Protein AF-0000000072076316 (afdb_homodimer)

InterPro domains:
  IPR000182 GNAT domain [PF13302] (12-154)
  IPR000182 GNAT domain [PS51186] (13-173)
  IPR016181 Acyl-CoA N-acyltransferase [SSF55729] (5-157)
  IPR051531 N-acetyltransferase [PTHR43792] (4-158)

Foldseek 3Di:
DQLWDDWFDDPFKIWGGDDPVCLVVQLVQQQDQVQCCFPVNHRDHSVVSVVVSVVQSVFCRPPVWGKTFMATPVPRDGFWIWTWGDDQFPWVVTDDATETDITTHPVCPPVCVRLRVNVRHVVCCLVPVQFKYKYKTAPPPVVVVVSCVVVAWDWDDWIAGPNGIITMTMHGGD/DQLWDDWFDDPFKIWGGDDPVCLVVQLVQQQDQVQCCFPVNHRDHSVVSVVVSVVQSVFCRPPVWGKTFMATPVPRDGFWIWTWGDDQFPWVVTDDATETDITTHPVCPPVCVVLRVNVRHVVCCLVPVQFKYKYKTAPPPVVVVVSCVVVAWDWDDWIAGPNGIITMTMHGGD

Organism: Scandinavium goeteborgense (NCBI:txid1851514)

Secondary structure (DSSP, 8-state):
---S---EE-SSEEEE---GGGHHHHHHHHH-HHHHTTTTSSPPPHHHHHHHHHHHHHHHHHHS--EEEEEETTT--EEEEEEEE------SSPP-SPEEEEEE-GGGTTTTHHHHHHHHHHHHHHHHT-S-EEEEEETT-HHHHHHHHHTT-EEEEEEEETTEEEEEEEE---/---S---EE-SSEEEE---GGGHHHHHHHHH-HHHHTTTTSSPPPHHHHHHHHHHHHHHHHHHS--EEEEEETTT--EEEEEEEE------SSPP-SPEEEEEE-GGGTTSSHHHHHHHHHHHHHHHHT-S-EEEEEETT-HHHHHHHHHTT-EEEEEEEETTEEEEEEEE---

pLDDT: mean 97.04, std 2.64, range [83.06, 98.94]

Structure (mmCIF, N/CA/C/O backbone):
data_AF-0000000072076316-model_v1
#
loop_
_entity.id
_entity.type
_entity.pdbx_description
1 polymer 'RimJ/RimL family protein N-acetyltransferase'
#
loop_
_atom_site.group_PDB
_atom_site.id
_atom_site.type_symbol
_atom_site.label_atom_id
_atom_site.label_alt_id
_atom_site.label_comp_id
_atom_site.label_asym_id
_atom_site.label_entity_id
_atom_site.label_seq_id
_atom_site.pdbx_PDB_ins_code
_atom_site.Cartn_x
_atom_site.Cartn_y
_atom_site.Cartn_z
_atom_site.occupancy
_atom_site.B_iso_or_equiv
_atom_site.auth_seq_id
_atom_site.auth_comp_id
_atom_site.auth_asym_id
_atom_site.auth_atom_id
_atom_site.pdbx_PDB_model_num
ATOM 1 N N . MET A 1 1 ? -8.977 12.039 -13.758 1 83.06 1 MET A N 1
ATOM 2 C CA . MET A 1 1 ? -8.555 12.047 -12.359 1 83.06 1 MET A CA 1
ATOM 3 C C . MET A 1 1 ? -7.039 12.141 -12.25 1 83.06 1 MET A C 1
ATOM 5 O O . MET A 1 1 ? -6.316 11.609 -13.094 1 83.06 1 MET A O 1
ATOM 9 N N . LEU A 1 2 ? -6.543 12.914 -11.289 1 90.38 2 LEU A N 1
ATOM 10 C CA . LEU A 1 2 ? -5.102 13.055 -11.125 1 90.38 2 LEU A CA 1
ATOM 11 C C . LEU A 1 2 ? -4.48 11.742 -10.641 1 90.38 2 LEU A C 1
ATOM 13 O O . LEU A 1 2 ? -4.945 11.156 -9.664 1 90.38 2 LEU A O 1
ATOM 17 N N . THR A 1 3 ? -3.506 11.281 -11.367 1 95.38 3 THR A N 1
ATOM 18 C CA . THR A 1 3 ? -2.914 10 -11 1 95.38 3 THR A CA 1
ATOM 19 C C . THR A 1 3 ? -1.567 10.195 -10.312 1 95.38 3 THR A C 1
ATOM 21 O O . THR A 1 3 ? -0.908 9.227 -9.93 1 95.38 3 THR A O 1
ATOM 24 N N . GLN A 1 4 ? -1.112 11.422 -10.227 1 97.31 4 GLN A N 1
ATOM 25 C CA . GLN A 1 4 ? 0.083 11.828 -9.492 1 97.31 4 GLN A CA 1
ATOM 26 C C . GLN A 1 4 ? -0.165 13.102 -8.688 1 97.31 4 GLN A C 1
ATOM 28 O O . GLN A 1 4 ? -0.956 13.953 -9.094 1 97.31 4 GLN A O 1
ATOM 33 N N . ALA A 1 5 ? 0.578 13.195 -7.613 1 98.5 5 ALA A N 1
ATOM 34 C CA . ALA A 1 5 ? 0.466 14.422 -6.832 1 98.5 5 ALA A CA 1
ATOM 35 C C . ALA A 1 5 ? 0.916 15.633 -7.645 1 98.5 5 ALA A C 1
ATOM 37 O O . ALA A 1 5 ? 2.004 15.633 -8.227 1 98.5 5 ALA A O 1
ATOM 38 N N . PRO A 1 6 ? 0.083 16.641 -7.723 1 98.5 6 PRO A N 1
ATOM 39 C CA . PRO A 1 6 ? 0.583 17.875 -8.359 1 98.5 6 PRO A CA 1
ATOM 40 C C . PRO A 1 6 ? 1.736 18.5 -7.582 1 98.5 6 PRO A C 1
ATOM 42 O O . PRO A 1 6 ? 1.83 18.344 -6.363 1 98.5 6 PRO A O 1
ATOM 45 N N . HIS A 1 7 ? 2.551 19.172 -8.328 1 98.62 7 HIS A N 1
ATOM 46 C CA . HIS A 1 7 ? 3.641 19.906 -7.711 1 98.62 7 HIS A CA 1
ATOM 47 C C . HIS A 1 7 ? 3.129 21.172 -7.027 1 98.62 7 HIS A C 1
ATOM 49 O O . HIS A 1 7 ? 2.545 22.047 -7.676 1 98.62 7 HIS A O 1
ATOM 55 N N . LEU A 1 8 ? 3.25 21.266 -5.688 1 98.75 8 LEU A N 1
ATOM 56 C CA . LEU A 1 8 ? 2.924 22.469 -4.93 1 98.75 8 LEU A CA 1
ATOM 57 C C . LEU A 1 8 ? 4.188 23.141 -4.426 1 98.75 8 LEU A C 1
ATOM 59 O O . LEU A 1 8 ? 5.125 22.484 -3.982 1 98.75 8 LEU A O 1
ATOM 63 N N . GLU A 1 9 ? 4.203 24.422 -4.566 1 98.62 9 GLU A N 1
ATOM 64 C CA . GLU A 1 9 ? 5.344 25.188 -4.09 1 98.62 9 GLU A CA 1
ATOM 65 C C . GLU A 1 9 ? 4.895 26.312 -3.143 1 98.62 9 GLU A C 1
ATOM 67 O O . GLU A 1 9 ? 3.928 27.016 -3.422 1 98.62 9 GLU A O 1
ATOM 72 N N . THR A 1 10 ? 5.516 26.359 -2.037 1 98.69 10 THR A N 1
ATOM 73 C CA . THR A 1 10 ? 5.305 27.438 -1.084 1 98.69 10 THR A CA 1
ATOM 74 C C . THR A 1 10 ? 6.559 28.297 -0.956 1 98.69 10 THR A C 1
ATOM 76 O O . THR A 1 10 ? 7.461 28.219 -1.794 1 98.69 10 THR A O 1
ATOM 79 N N . GLU A 1 11 ? 6.555 29.203 0.03 1 98.69 11 GLU A N 1
ATOM 80 C CA . GLU A 1 11 ? 7.715 30.062 0.229 1 98.69 11 GLU A CA 1
ATOM 81 C C . GLU A 1 11 ? 8.977 29.25 0.481 1 98.69 11 GLU A C 1
ATOM 83 O O . GLU A 1 11 ? 10.016 29.484 -0.143 1 98.69 11 GLU A O 1
ATOM 88 N N . ARG A 1 12 ? 8.914 28.219 1.351 1 98.75 12 ARG A N 1
ATOM 89 C CA . ARG A 1 12 ? 10.133 27.531 1.761 1 98.75 12 ARG A CA 1
ATOM 90 C C . ARG A 1 12 ? 10.094 26.062 1.369 1 98.75 12 ARG A C 1
ATOM 92 O O . ARG A 1 12 ? 11.086 25.344 1.518 1 98.75 12 ARG A O 1
ATOM 99 N N . LEU A 1 13 ? 8.906 25.531 0.78 1 98.88 13 LEU A N 1
ATOM 100 C CA . LEU A 1 13 ? 8.758 24.094 0.635 1 98.88 13 LEU A CA 1
ATOM 101 C C . LEU A 1 13 ? 8.336 23.734 -0.787 1 98.88 13 LEU A C 1
ATOM 103 O O . LEU A 1 13 ? 7.754 24.547 -1.495 1 98.88 13 LEU A O 1
ATOM 107 N N . VAL A 1 14 ? 8.703 22.562 -1.147 1 98.88 14 VAL A N 1
ATOM 108 C CA . VAL A 1 14 ? 8.148 21.875 -2.311 1 98.88 14 VAL A CA 1
ATOM 109 C C . VAL A 1 14 ? 7.434 20.609 -1.869 1 98.88 14 VAL A C 1
ATOM 111 O O . VAL A 1 14 ? 7.98 19.812 -1.102 1 98.88 14 VAL A O 1
ATOM 114 N N . LEU A 1 15 ? 6.172 20.438 -2.248 1 98.88 15 LEU A N 1
ATOM 115 C CA . LEU A 1 15 ? 5.418 19.203 -2.096 1 98.88 15 LEU A CA 1
ATOM 116 C C . LEU A 1 15 ? 5.211 18.516 -3.445 1 98.88 15 LEU A C 1
ATOM 118 O O . LEU A 1 15 ? 4.68 19.125 -4.375 1 98.88 15 LEU A O 1
ATOM 122 N N . ARG A 1 16 ? 5.633 17.297 -3.547 1 98.81 16 ARG A N 1
ATOM 123 C CA . ARG A 1 16 ? 5.555 16.625 -4.836 1 98.81 16 ARG A CA 1
ATOM 124 C C . ARG A 1 16 ? 5.227 15.148 -4.664 1 98.81 16 ARG A C 1
ATOM 126 O O . ARG A 1 16 ? 5.148 14.648 -3.537 1 98.81 16 ARG A O 1
ATOM 133 N N . HIS A 1 17 ? 5 14.531 -5.77 1 98.81 17 HIS A N 1
ATOM 134 C CA . HIS A 1 17 ? 4.688 13.102 -5.816 1 98.81 17 HIS A CA 1
ATOM 135 C C . HIS A 1 17 ? 5.848 12.266 -5.289 1 98.81 17 HIS A C 1
ATOM 137 O O . HIS A 1 17 ? 7.008 12.547 -5.598 1 98.81 17 HIS A O 1
ATOM 143 N N . PHE A 1 18 ? 5.523 11.227 -4.488 1 98.81 18 PHE A N 1
ATOM 144 C CA . PHE A 1 18 ? 6.535 10.273 -4.035 1 98.81 18 PHE A CA 1
ATOM 145 C C . PHE A 1 18 ? 7.09 9.477 -5.211 1 98.81 18 PHE A C 1
ATOM 147 O O . PHE A 1 18 ? 6.352 9.109 -6.121 1 98.81 18 PHE A O 1
ATOM 154 N N . THR A 1 19 ? 8.344 9.203 -5.203 1 97.75 19 THR A N 1
ATOM 155 C CA . THR A 1 19 ? 8.992 8.273 -6.125 1 97.75 19 THR A CA 1
ATOM 156 C C . THR A 1 19 ? 9.781 7.215 -5.363 1 97.75 19 THR A C 1
ATOM 158 O O . THR A 1 19 ? 9.953 7.32 -4.145 1 97.75 19 THR A O 1
ATOM 161 N N . VAL A 1 20 ? 10.242 6.242 -6.133 1 97.12 20 VAL A N 1
ATOM 162 C CA . VAL A 1 20 ? 11.008 5.156 -5.527 1 97.12 20 VAL A CA 1
ATOM 163 C C . VAL A 1 20 ? 12.281 5.715 -4.891 1 97.12 20 VAL A C 1
ATOM 165 O O . VAL A 1 20 ? 12.766 5.18 -3.887 1 97.12 20 VAL A O 1
ATOM 168 N N . ASP A 1 21 ? 12.742 6.805 -5.312 1 98 21 ASP A N 1
ATOM 169 C CA . ASP A 1 21 ? 13.977 7.406 -4.82 1 98 21 ASP A CA 1
ATOM 170 C C . ASP A 1 21 ? 13.781 8.008 -3.432 1 98 21 ASP A C 1
ATOM 172 O O . ASP A 1 21 ? 14.75 8.352 -2.75 1 98 21 ASP A O 1
ATOM 176 N N . ASP A 1 22 ? 12.586 8.102 -2.973 1 98.62 22 ASP A N 1
ATOM 177 C CA . ASP A 1 22 ? 12.289 8.711 -1.68 1 98.62 22 ASP A CA 1
ATOM 178 C C . ASP A 1 22 ? 12.258 7.66 -0.571 1 98.62 22 ASP A C 1
ATOM 180 O O . ASP A 1 22 ? 12.086 7.996 0.603 1 98.62 22 ASP A O 1
ATOM 184 N N . PHE A 1 23 ? 12.531 6.395 -0.952 1 98.62 23 PHE A N 1
ATOM 185 C CA . PHE A 1 23 ? 12.328 5.297 -0.016 1 98.62 23 PHE A CA 1
ATOM 186 C C . PHE A 1 23 ? 13.234 5.441 1.197 1 98.62 23 PHE A C 1
ATOM 188 O O . PHE A 1 23 ? 12.789 5.285 2.336 1 98.62 23 PHE A O 1
ATOM 195 N N . ASP A 1 24 ? 14.461 5.727 1 1 98.69 24 ASP A N 1
ATOM 196 C CA . ASP A 1 24 ? 15.398 5.758 2.117 1 98.69 24 ASP A CA 1
ATOM 197 C C . ASP A 1 24 ? 14.992 6.809 3.146 1 98.69 24 ASP A C 1
ATOM 199 O O . ASP A 1 24 ? 15.016 6.551 4.352 1 98.69 24 ASP A O 1
ATOM 203 N N . ASP A 1 25 ? 14.641 7.988 2.707 1 98.75 25 ASP A N 1
ATOM 204 C CA . ASP A 1 25 ? 14.18 9.047 3.6 1 98.75 25 ASP A CA 1
ATOM 205 C C . ASP A 1 25 ? 12.898 8.641 4.32 1 98.75 25 ASP A C 1
ATOM 207 O O . ASP A 1 25 ? 12.758 8.852 5.527 1 98.75 25 ASP A O 1
ATOM 211 N N . LEU A 1 26 ? 12.016 8.07 3.576 1 98.81 26 LEU A N 1
ATOM 212 C CA . LEU A 1 26 ? 10.742 7.664 4.148 1 98.81 26 LEU A CA 1
ATOM 213 C C . LEU A 1 26 ? 10.938 6.586 5.211 1 98.81 26 LEU A C 1
ATOM 215 O O . LEU A 1 26 ? 10.32 6.641 6.277 1 98.81 26 LEU A O 1
ATOM 219 N N . ALA A 1 27 ? 11.781 5.609 4.883 1 98.75 27 ALA A N 1
ATOM 220 C CA . ALA A 1 27 ? 12.062 4.531 5.82 1 98.75 27 ALA A CA 1
ATOM 221 C C . ALA A 1 27 ? 12.695 5.066 7.105 1 98.75 27 ALA A C 1
ATOM 223 O O . ALA A 1 27 ? 12.297 4.684 8.203 1 98.75 27 ALA A O 1
ATOM 224 N N . ALA A 1 28 ? 13.633 5.93 6.949 1 98.69 28 ALA A N 1
ATOM 225 C CA . ALA A 1 28 ? 14.258 6.539 8.125 1 98.69 28 ALA A CA 1
ATOM 226 C C . ALA A 1 28 ? 13.234 7.332 8.938 1 98.69 28 ALA A C 1
ATOM 228 O O . ALA A 1 28 ? 13.242 7.285 10.164 1 98.69 28 ALA A O 1
ATOM 229 N N . PHE A 1 29 ? 12.422 8.008 8.258 1 98.75 29 PHE A N 1
ATOM 230 C CA . PHE A 1 29 ? 11.383 8.852 8.836 1 98.75 29 PHE A CA 1
ATOM 231 C C . PHE A 1 29 ? 10.453 8.039 9.734 1 98.75 29 PHE A C 1
ATOM 233 O O . PHE A 1 29 ? 10.289 8.352 10.914 1 98.75 29 PHE A O 1
ATOM 240 N N . TRP A 1 30 ? 9.969 6.891 9.289 1 98.62 30 TRP A N 1
ATOM 241 C CA . TRP A 1 30 ? 8.969 6.113 10.016 1 98.62 30 TRP A CA 1
ATOM 242 C C . TRP A 1 30 ? 9.633 5.18 11.023 1 98.62 30 TRP A C 1
ATOM 244 O O . TRP A 1 30 ? 8.961 4.605 11.883 1 98.62 30 TRP A O 1
ATOM 254 N N . ALA A 1 31 ? 10.922 5.082 10.914 1 98.56 31 ALA A N 1
ATOM 255 C CA . ALA A 1 31 ? 11.656 4.305 11.906 1 98.56 31 ALA A CA 1
ATOM 256 C C . ALA A 1 31 ? 11.977 5.145 13.133 1 98.56 31 ALA A C 1
ATOM 258 O O . ALA A 1 31 ? 12.398 4.613 14.164 1 98.56 31 ALA A O 1
ATOM 259 N N . ASP A 1 32 ? 11.805 6.434 13.102 1 98.5 32 ASP A N 1
ATOM 260 C CA . ASP A 1 32 ? 12.125 7.352 14.188 1 98.5 32 ASP A CA 1
ATOM 261 C C . ASP A 1 32 ? 11.047 7.309 15.273 1 98.5 32 ASP A C 1
ATOM 263 O O . ASP A 1 32 ? 9.891 7.656 15.023 1 98.5 32 ASP A O 1
ATOM 267 N N . PRO A 1 33 ? 11.445 6.922 16.516 1 98 33 PRO A N 1
ATOM 268 C CA . PRO A 1 33 ? 10.445 6.812 17.578 1 98 33 PRO A CA 1
ATOM 269 C C . PRO A 1 33 ? 9.75 8.141 17.875 1 98 33 PRO A C 1
ATOM 271 O O . PRO A 1 33 ? 8.602 8.148 18.328 1 98 33 PRO A O 1
ATOM 274 N N . GLN A 1 34 ? 10.398 9.234 17.609 1 97.5 34 GLN A N 1
ATOM 275 C CA . GLN A 1 34 ? 9.773 10.531 17.859 1 97.5 34 GLN A CA 1
ATOM 276 C C . GLN A 1 34 ? 8.664 10.812 16.859 1 97.5 34 GLN A C 1
ATOM 278 O O . GLN A 1 34 ? 7.664 11.445 17.188 1 97.5 34 GLN A O 1
ATOM 283 N N . VAL A 1 35 ? 8.82 10.352 15.664 1 97.81 35 VAL A N 1
ATOM 284 C CA . VAL A 1 35 ? 7.828 10.57 14.609 1 97.81 35 VAL A CA 1
ATOM 285 C C . VAL A 1 35 ? 6.578 9.742 14.906 1 97.81 35 VAL A C 1
ATOM 287 O O . VAL A 1 35 ? 5.457 10.242 14.797 1 97.81 35 VAL A O 1
ATOM 290 N N . VAL A 1 36 ? 6.781 8.492 15.398 1 97.31 36 VAL A N 1
ATOM 291 C CA . VAL A 1 36 ? 5.672 7.547 15.461 1 97.31 36 VAL A CA 1
ATOM 292 C C . VAL A 1 36 ? 5.043 7.582 16.859 1 97.31 36 VAL A C 1
ATOM 294 O O . VAL A 1 36 ? 4.125 6.816 17.156 1 97.31 36 VAL A O 1
ATOM 297 N N . LYS A 1 37 ? 5.508 8.453 17.688 1 95.69 37 LYS A N 1
ATOM 298 C CA . LYS A 1 37 ? 5.098 8.477 19.094 1 95.69 37 LYS A CA 1
ATOM 299 C C . LYS A 1 37 ? 3.578 8.438 19.219 1 95.69 37 LYS A C 1
ATOM 301 O O . LYS A 1 37 ? 3.035 7.652 20 1 95.69 37 LYS A O 1
ATOM 306 N N . PHE A 1 38 ? 2.889 9.25 18.438 1 94.44 38 PHE A N 1
ATOM 307 C CA . PHE A 1 38 ? 1.437 9.352 18.531 1 94.44 38 PHE A CA 1
ATOM 308 C C . PHE A 1 38 ? 0.771 8.672 17.344 1 94.44 38 PHE A C 1
ATOM 310 O O . PHE A 1 38 ? -0.41 8.898 17.062 1 94.44 38 PHE A O 1
ATOM 317 N N . ILE A 1 39 ? 1.483 7.984 16.5 1 93.38 39 ILE A N 1
ATOM 318 C CA . ILE A 1 39 ? 0.999 7.258 15.336 1 93.38 39 ILE A CA 1
ATOM 319 C C . ILE A 1 39 ? 1.309 5.77 15.492 1 93.38 39 ILE A C 1
ATOM 321 O O . ILE A 1 39 ? 2.15 5.227 14.766 1 93.38 39 ILE A O 1
ATOM 325 N N . GLY A 1 40 ? 0.683 5.121 16.422 1 89.56 40 GLY A N 1
ATOM 326 C CA . GLY A 1 40 ? 0.846 3.697 16.672 1 89.56 40 GLY A CA 1
ATOM 327 C C . GLY A 1 40 ? 1.902 3.391 17.719 1 89.56 40 GLY A C 1
ATOM 328 O O . GLY A 1 40 ? 1.898 2.311 18.312 1 89.56 40 GLY A O 1
ATOM 329 N N . GLY A 1 41 ? 3.031 4.289 17.938 1 91.25 41 GLY A N 1
ATOM 330 C CA . GLY A 1 41 ? 3.949 4.199 19.062 1 91.25 41 GLY A CA 1
ATOM 331 C C . GLY A 1 41 ? 5.129 3.281 18.797 1 91.25 41 GLY A C 1
ATOM 332 O O . GLY A 1 41 ? 6.016 3.143 19.641 1 91.25 41 GLY A O 1
ATOM 333 N N . GLU A 1 42 ? 5.168 2.598 17.672 1 95.06 42 GLU A N 1
ATOM 334 C CA . GLU A 1 42 ? 6.23 1.647 17.359 1 95.06 42 GLU A CA 1
ATOM 335 C C . GLU A 1 42 ? 6.93 2.004 16.047 1 95.06 42 GLU A C 1
ATOM 337 O O . GLU A 1 42 ? 6.277 2.154 15.016 1 95.06 42 GLU A O 1
ATOM 342 N N . PRO A 1 43 ? 8.273 2.086 16.156 1 98.19 43 PRO A N 1
ATOM 343 C CA . PRO A 1 43 ? 8.992 2.328 14.906 1 98.19 43 PRO A CA 1
ATOM 344 C C . PRO A 1 43 ? 8.672 1.294 13.836 1 98.19 43 PRO A C 1
ATOM 346 O O . PRO A 1 43 ? 8.531 0.107 14.133 1 98.19 43 PRO A O 1
ATOM 349 N N . GLN A 1 44 ? 8.602 1.774 12.648 1 97.62 44 GLN A N 1
ATOM 350 C CA . GLN A 1 44 ? 8.219 0.898 11.539 1 97.62 44 GLN A CA 1
ATOM 351 C C . GLN A 1 44 ? 9.445 0.348 10.828 1 97.62 44 GLN A C 1
ATOM 353 O O . GLN A 1 44 ? 10.469 1.032 10.719 1 97.62 44 GLN A O 1
ATOM 358 N N . SER A 1 45 ? 9.336 -0.877 10.383 1 97.19 45 SER A N 1
ATOM 359 C CA . SER A 1 45 ? 10.398 -1.524 9.625 1 97.19 45 SER A CA 1
ATOM 360 C C . SER A 1 45 ? 10.469 -0.984 8.203 1 97.19 45 SER A C 1
ATOM 362 O O . SER A 1 45 ? 9.547 -0.312 7.738 1 97.19 45 SER A O 1
ATOM 364 N N . ALA A 1 46 ? 11.555 -1.286 7.52 1 97.19 46 ALA A N 1
ATOM 365 C CA . ALA A 1 46 ? 11.703 -0.944 6.105 1 97.19 46 ALA A CA 1
ATOM 366 C C . ALA A 1 46 ? 10.586 -1.566 5.273 1 97.19 46 ALA A C 1
ATOM 368 O O . ALA A 1 46 ? 10.086 -0.944 4.336 1 97.19 46 ALA A O 1
ATOM 369 N N . GLU A 1 47 ? 10.195 -2.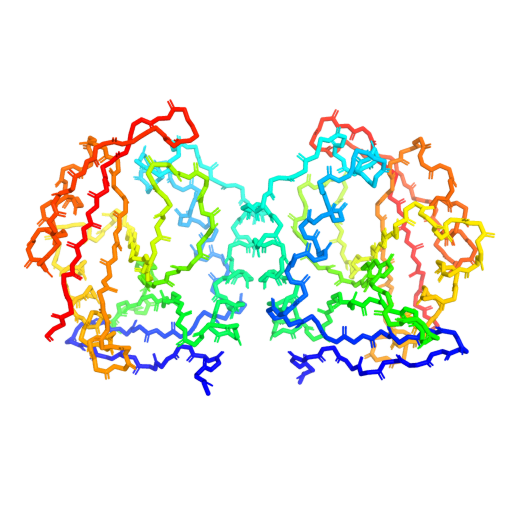775 5.613 1 97.19 47 GLU A N 1
ATOM 370 C CA . GLU A 1 47 ? 9.109 -3.475 4.93 1 97.19 47 GLU A CA 1
ATOM 371 C C . GLU A 1 47 ? 7.805 -2.684 5.008 1 97.19 47 GLU A C 1
ATOM 373 O O . GLU A 1 47 ? 7.129 -2.496 3.996 1 97.19 47 GLU A O 1
ATOM 378 N N . VAL A 1 48 ? 7.512 -2.197 6.168 1 97.38 48 VAL A N 1
ATOM 379 C CA . VAL A 1 48 ? 6.285 -1.438 6.391 1 97.38 48 VAL A CA 1
ATOM 380 C C . VAL A 1 48 ? 6.359 -0.108 5.645 1 97.38 48 VAL A C 1
ATOM 382 O O . VAL A 1 48 ? 5.391 0.314 5.012 1 97.38 48 VAL A O 1
ATOM 385 N N . SER A 1 49 ? 7.551 0.499 5.652 1 98.56 49 SER A N 1
ATOM 386 C CA . SER A 1 49 ? 7.734 1.782 4.984 1 98.56 49 SER A CA 1
ATOM 387 C C . SER A 1 49 ? 7.652 1.632 3.469 1 98.56 49 SER A C 1
ATOM 389 O O . SER A 1 49 ? 7.145 2.518 2.777 1 98.56 49 SER A O 1
ATOM 391 N N . TRP A 1 50 ? 8.188 0.541 2.971 1 98.56 50 TRP A N 1
ATOM 392 C CA . TRP A 1 50 ? 8.078 0.269 1.541 1 98.56 50 TRP A CA 1
ATOM 393 C C . TRP A 1 50 ? 6.617 0.12 1.125 1 98.56 50 TRP A C 1
ATOM 395 O O . TRP A 1 50 ? 6.18 0.728 0.146 1 98.56 50 TRP A O 1
ATOM 405 N N . SER A 1 51 ? 5.922 -0.639 1.874 1 98.38 51 SER A N 1
ATOM 406 C CA . SER A 1 51 ? 4.488 -0.794 1.642 1 98.38 51 SER A CA 1
ATOM 407 C C . SER A 1 51 ? 3.775 0.553 1.666 1 98.38 51 SER A C 1
ATOM 409 O O . SER A 1 51 ? 2.885 0.806 0.852 1 98.38 51 SER A O 1
ATOM 411 N N . ARG A 1 52 ? 4.145 1.413 2.592 1 98.56 52 ARG A N 1
ATOM 412 C CA . ARG A 1 52 ? 3.562 2.746 2.699 1 98.56 52 ARG A CA 1
ATOM 413 C C . ARG A 1 52 ? 3.836 3.568 1.444 1 98.56 52 ARG A C 1
ATOM 415 O O . ARG A 1 52 ? 2.945 4.254 0.937 1 98.56 52 ARG A O 1
ATOM 422 N N . LEU A 1 53 ? 5.031 3.494 0.955 1 98.81 53 LEU A N 1
ATOM 423 C CA . LEU A 1 53 ? 5.387 4.223 -0.257 1 98.81 53 LEU A CA 1
ATOM 424 C C . LEU A 1 53 ? 4.496 3.807 -1.423 1 98.81 53 LEU A C 1
ATOM 426 O O . LEU A 1 53 ? 3.959 4.656 -2.135 1 98.81 53 LEU A O 1
ATOM 430 N N . LEU A 1 54 ? 4.336 2.518 -1.565 1 98.69 54 LEU A N 1
ATOM 431 C CA . LEU A 1 54 ? 3.51 1.999 -2.65 1 98.69 54 LEU A CA 1
ATOM 432 C C . LEU A 1 54 ? 2.059 2.434 -2.482 1 98.69 54 LEU A C 1
ATOM 434 O O . LEU A 1 54 ? 1.393 2.779 -3.461 1 98.69 54 LEU A O 1
ATOM 438 N N . ARG A 1 55 ? 1.601 2.471 -1.269 1 98.38 55 ARG A N 1
ATOM 439 C CA . ARG A 1 55 ? 0.227 2.875 -0.988 1 98.38 55 ARG A CA 1
ATOM 440 C C . ARG A 1 55 ? 0.024 4.359 -1.277 1 98.38 55 ARG A C 1
ATOM 442 O O . ARG A 1 55 ? -1.026 4.762 -1.782 1 98.38 55 ARG A O 1
ATOM 449 N N . TYR A 1 56 ? 1.026 5.156 -0.907 1 98.69 56 TYR A N 1
ATOM 450 C CA . TYR A 1 56 ? 0.941 6.578 -1.219 1 98.69 56 TYR A CA 1
ATOM 451 C C . TYR A 1 56 ? 0.745 6.797 -2.715 1 98.69 56 TYR A C 1
ATOM 453 O O . TYR A 1 56 ? -0.132 7.562 -3.125 1 98.69 56 TYR A O 1
ATOM 461 N N . ILE A 1 57 ? 1.494 6.102 -3.473 1 98.38 57 ILE A N 1
ATOM 462 C CA . ILE A 1 57 ? 1.441 6.23 -4.926 1 98.38 57 ILE A CA 1
ATOM 463 C C . ILE A 1 57 ? 0.122 5.664 -5.445 1 98.38 57 ILE A C 1
ATOM 465 O O . ILE A 1 57 ? -0.531 6.277 -6.293 1 98.38 57 ILE A O 1
ATOM 469 N N . GLY A 1 58 ? -0.319 4.582 -4.875 1 97.81 58 GLY A N 1
ATOM 470 C CA . GLY A 1 58 ? -1.577 3.963 -5.266 1 97.81 58 GLY A CA 1
ATOM 471 C C . GLY A 1 58 ? -2.785 4.832 -4.969 1 97.81 58 GLY A C 1
ATOM 472 O O . GLY A 1 58 ? -3.783 4.781 -5.691 1 97.81 58 GLY A O 1
ATOM 473 N N . HIS A 1 59 ? -2.703 5.637 -3.979 1 98.31 59 HIS A N 1
ATOM 474 C CA . HIS A 1 59 ? -3.816 6.5 -3.594 1 98.31 59 HIS A CA 1
ATOM 475 C C . HIS A 1 59 ? -4.176 7.469 -4.715 1 98.31 59 HIS A C 1
ATOM 477 O O . HIS A 1 59 ? -5.352 7.645 -5.039 1 98.31 59 HIS A O 1
ATOM 483 N N . TRP A 1 60 ? -3.156 8.047 -5.25 1 98.25 60 TRP A N 1
ATOM 484 C CA . TRP A 1 60 ? -3.395 9 -6.332 1 98.25 60 TRP A CA 1
ATOM 485 C C . TRP A 1 60 ? -3.994 8.305 -7.547 1 98.25 60 TRP A C 1
ATOM 487 O O . TRP A 1 60 ? -4.875 8.852 -8.211 1 98.25 60 TRP A O 1
ATOM 497 N N . GLN A 1 61 ? -3.582 7.094 -7.777 1 96.81 61 GLN A N 1
ATOM 498 C CA . GLN A 1 61 ? -4.039 6.332 -8.938 1 96.81 61 GLN A CA 1
ATOM 499 C C . GLN A 1 61 ? -5.512 5.961 -8.805 1 96.81 61 GLN A C 1
ATOM 501 O O . GLN A 1 61 ? -6.234 5.898 -9.805 1 96.81 61 GLN A O 1
ATOM 506 N N . VAL A 1 62 ? -5.922 5.777 -7.586 1 96.56 62 VAL A N 1
ATOM 507 C CA . VAL A 1 62 ? -7.234 5.184 -7.359 1 96.56 62 VAL A CA 1
ATOM 508 C C . VAL A 1 62 ? -8.242 6.277 -7.027 1 96.56 62 VAL A C 1
ATOM 510 O O . VAL A 1 62 ? -9.414 6.195 -7.422 1 96.56 62 VAL A O 1
ATOM 513 N N . LEU A 1 63 ? -7.773 7.336 -6.371 1 97.06 63 LEU A N 1
ATOM 514 C CA . LEU A 1 63 ? -8.727 8.25 -5.758 1 97.06 63 LEU A CA 1
ATOM 515 C C . LEU A 1 63 ? -8.57 9.656 -6.316 1 97.06 63 LEU A C 1
ATOM 517 O O . LEU A 1 63 ? -9.461 10.492 -6.164 1 97.06 63 LEU A O 1
ATOM 521 N N . GLY A 1 64 ? -7.418 9.961 -6.863 1 97.38 64 GLY A N 1
ATOM 522 C CA . GLY A 1 64 ? -7.164 11.305 -7.359 1 97.38 64 GLY A CA 1
ATOM 523 C C . GLY A 1 64 ? -6.672 12.258 -6.285 1 97.38 64 GLY A C 1
ATOM 524 O O . GLY A 1 64 ? -6.578 13.469 -6.512 1 97.38 64 GLY A O 1
ATOM 525 N N . TYR A 1 65 ? -6.516 11.719 -5.105 1 98.44 65 TYR A N 1
ATOM 526 C CA . TYR A 1 65 ? -5.82 12.406 -4.02 1 98.44 65 TYR A CA 1
ATOM 527 C C . TYR A 1 65 ? -4.949 11.43 -3.23 1 98.44 65 TYR A C 1
ATOM 529 O O . TYR A 1 65 ? -5.133 10.219 -3.314 1 98.44 65 TYR A O 1
ATOM 537 N N . GLY A 1 66 ? -4.004 11.969 -2.525 1 98.62 66 GLY A N 1
ATOM 538 C CA . GLY A 1 66 ? -3.033 11.188 -1.775 1 98.62 66 GLY A CA 1
ATOM 539 C C . GLY A 1 66 ? -2.035 12.039 -1.018 1 98.62 66 GLY A C 1
ATOM 540 O O . GLY A 1 66 ? -2.338 13.18 -0.647 1 98.62 66 GLY A O 1
ATOM 541 N N . TYR A 1 67 ? -0.924 11.445 -0.774 1 98.88 67 TYR A N 1
ATOM 542 C CA . TYR A 1 67 ? 0.094 12.141 0.006 1 98.88 67 TYR A CA 1
ATOM 543 C C . TYR A 1 67 ? 1.136 12.781 -0.904 1 98.88 67 TYR A C 1
ATOM 545 O O . TYR A 1 67 ? 1.48 12.227 -1.95 1 98.88 67 TYR A O 1
ATOM 553 N N . TRP A 1 68 ? 1.582 13.891 -0.41 1 98.94 68 TRP A N 1
ATOM 554 C CA . TRP A 1 68 ? 2.783 14.523 -0.944 1 98.94 68 TRP A CA 1
ATOM 555 C C . TRP A 1 68 ? 3.996 14.203 -0.076 1 98.94 68 TRP A C 1
ATOM 557 O O . TRP A 1 68 ? 3.891 14.148 1.151 1 98.94 68 TRP A O 1
ATOM 567 N N . ALA A 1 69 ? 5.109 14.055 -0.74 1 98.94 69 ALA A N 1
ATOM 568 C CA . ALA A 1 69 ? 6.398 14.227 -0.076 1 98.94 69 ALA A CA 1
ATOM 569 C C . ALA A 1 69 ? 6.777 15.703 0.01 1 98.94 69 ALA A C 1
ATOM 571 O O . ALA A 1 69 ? 6.703 16.422 -0.984 1 98.94 69 ALA A O 1
ATOM 572 N N . ALA A 1 70 ? 7.207 16.125 1.144 1 98.94 70 ALA A N 1
ATOM 573 C CA . ALA A 1 70 ? 7.551 17.547 1.33 1 98.94 70 ALA A CA 1
ATOM 574 C C . ALA A 1 70 ? 9.055 17.719 1.52 1 98.94 70 ALA A C 1
ATOM 576 O O . ALA A 1 70 ? 9.688 16.969 2.271 1 98.94 70 ALA A O 1
ATOM 577 N N . PHE A 1 71 ? 9.555 18.719 0.882 1 98.88 71 PHE A N 1
ATOM 578 C CA . PHE A 1 71 ? 10.977 19.016 0.923 1 98.88 71 PHE A CA 1
ATOM 579 C C . PHE A 1 71 ? 11.219 20.5 1.21 1 98.88 71 PHE A C 1
ATOM 581 O O . PHE A 1 71 ? 10.484 21.359 0.714 1 98.88 71 PHE A O 1
ATOM 588 N N . GLU A 1 72 ? 12.234 20.734 1.953 1 98.62 72 GLU A N 1
ATOM 589 C CA . GLU A 1 72 ? 12.727 22.094 2.104 1 98.62 72 GLU A CA 1
ATOM 590 C C . GLU A 1 72 ? 13.453 22.562 0.844 1 98.62 72 GLU A C 1
ATOM 592 O O . GLU A 1 72 ? 14.367 21.906 0.367 1 98.62 72 GLU A O 1
ATOM 597 N N . LYS A 1 73 ? 13.086 23.766 0.366 1 98.25 73 LYS A N 1
ATOM 598 C CA . LYS A 1 73 ? 13.633 24.266 -0.89 1 98.25 73 LYS A CA 1
ATOM 599 C C . LYS A 1 73 ? 15.133 24.531 -0.766 1 98.25 73 LYS A C 1
ATOM 601 O O . LYS A 1 73 ? 15.906 24.172 -1.651 1 98.25 73 LYS A O 1
ATOM 606 N N . GLN A 1 74 ? 15.5 25.172 0.239 1 97.31 74 GLN A N 1
ATOM 607 C CA . GLN A 1 74 ? 16.875 25.656 0.38 1 97.31 74 GLN A CA 1
ATOM 608 C C . GLN A 1 74 ? 17.859 24.5 0.459 1 97.31 74 GLN A C 1
ATOM 610 O O . GLN A 1 74 ? 18.906 24.516 -0.195 1 97.31 74 GLN A O 1
ATOM 615 N N . SER A 1 75 ? 17.562 23.406 1.169 1 97.38 75 SER A N 1
ATOM 616 C CA . SER A 1 75 ? 18.516 22.328 1.451 1 97.38 75 SER A CA 1
ATOM 617 C C . SER A 1 75 ? 18.219 21.094 0.606 1 97.38 75 SER A C 1
ATOM 619 O O . SER A 1 75 ? 19.062 20.203 0.465 1 97.38 75 SER A O 1
ATOM 621 N N . GLY A 1 76 ? 17 20.938 0.11 1 97.81 76 GLY A N 1
ATOM 622 C CA . GLY A 1 76 ? 16.562 19.719 -0.556 1 97.81 76 GLY A CA 1
ATOM 623 C C . GLY A 1 76 ? 16.219 18.609 0.41 1 97.81 76 GLY A C 1
ATOM 624 O O . GLY A 1 76 ? 15.945 17.484 -0.009 1 97.81 76 GLY A O 1
ATOM 625 N N . ARG A 1 77 ? 16.141 18.922 1.671 1 98.06 77 ARG A N 1
ATOM 626 C CA . ARG A 1 77 ? 15.898 17.922 2.709 1 98.06 77 ARG A CA 1
ATOM 627 C C . ARG A 1 77 ? 14.445 17.484 2.709 1 98.06 77 ARG A C 1
ATOM 629 O O . ARG A 1 77 ? 13.539 18.312 2.633 1 98.06 77 ARG A O 1
ATOM 636 N N . TYR A 1 78 ? 14.281 16.125 2.725 1 98.81 78 TYR A N 1
ATOM 637 C CA . TYR A 1 78 ? 12.953 15.594 3.008 1 98.81 78 TYR A CA 1
ATOM 638 C C . TYR A 1 78 ? 12.492 16 4.406 1 98.81 78 TYR A C 1
ATOM 640 O O . TYR A 1 78 ? 13.211 15.789 5.387 1 98.81 78 TYR A O 1
ATOM 648 N N . ILE A 1 79 ? 11.266 16.562 4.512 1 98.56 79 ILE A N 1
ATOM 649 C CA . ILE A 1 79 ? 10.906 17.031 5.844 1 98.56 79 ILE A CA 1
ATOM 650 C C . ILE A 1 79 ? 9.664 16.297 6.34 1 98.56 79 ILE A C 1
ATOM 652 O O . ILE A 1 79 ? 9.281 16.422 7.504 1 98.56 79 ILE A O 1
ATOM 656 N N . GLY A 1 80 ? 8.914 15.57 5.43 1 98.69 80 GLY A N 1
ATOM 657 C CA . GLY A 1 80 ? 7.762 14.828 5.918 1 98.69 80 GLY A CA 1
ATOM 658 C C . GLY A 1 80 ? 6.734 14.547 4.84 1 98.69 80 GLY A C 1
ATOM 659 O O . GLY A 1 80 ? 7.012 14.711 3.652 1 98.69 80 GLY A O 1
ATOM 660 N N . SER A 1 81 ? 5.578 14.016 5.234 1 98.69 81 SER A N 1
ATOM 661 C CA . SER A 1 81 ? 4.469 13.617 4.375 1 98.69 81 SER A CA 1
ATOM 662 C C . SER A 1 81 ? 3.174 14.32 4.781 1 98.69 81 SER A C 1
ATOM 664 O O . SER A 1 81 ? 2.848 14.398 5.965 1 98.69 81 SER A O 1
ATOM 666 N N . PHE A 1 82 ? 2.502 14.859 3.818 1 98.75 82 PHE A N 1
ATOM 667 C CA . PHE A 1 82 ? 1.238 15.57 3.979 1 98.75 82 PHE A CA 1
ATOM 668 C C . PHE A 1 82 ? 0.234 15.133 2.918 1 98.75 82 PHE A C 1
ATOM 670 O O . PHE A 1 82 ? 0.572 15.047 1.736 1 98.75 82 PHE A O 1
ATOM 677 N N . GLY A 1 83 ? -0.968 14.891 3.375 1 98.69 83 GLY A N 1
ATOM 678 C CA . GLY A 1 83 ? -1.881 14.547 2.297 1 98.69 83 GLY A CA 1
ATOM 679 C C . GLY A 1 83 ? -3.225 14.047 2.793 1 98.69 83 GLY A C 1
ATOM 680 O O . GLY A 1 83 ? -3.621 14.328 3.924 1 98.69 83 GLY A O 1
ATOM 681 N N . LEU A 1 84 ? -3.986 13.5 1.884 1 98.75 84 LEU A N 1
ATOM 682 C CA . LEU A 1 84 ? -5.316 12.938 2.102 1 98.75 84 LEU A CA 1
ATOM 683 C C . LEU A 1 84 ? -5.344 11.453 1.784 1 98.75 84 LEU A C 1
ATOM 685 O O . LEU A 1 84 ? -4.637 10.992 0.885 1 98.75 84 LEU A O 1
ATOM 689 N N . GLN A 1 85 ? -6.164 10.766 2.51 1 98.5 85 GLN A N 1
ATOM 690 C CA . GLN A 1 85 ? -6.258 9.336 2.221 1 98.5 85 GLN A CA 1
ATOM 691 C C . GLN A 1 85 ? -7.668 8.812 2.482 1 98.5 85 GLN A C 1
ATOM 693 O O . GLN A 1 85 ? -8.477 9.484 3.129 1 98.5 85 GLN A O 1
ATOM 698 N N . GLU A 1 86 ? -7.988 7.746 1.938 1 97.75 86 GLU A N 1
ATOM 699 C CA . GLU A 1 86 ? -8.984 6.773 2.379 1 97.75 86 GLU A CA 1
ATOM 700 C C . GLU A 1 86 ? -8.32 5.484 2.863 1 97.75 86 GLU A C 1
ATOM 702 O O . GLU A 1 86 ? -7.57 4.852 2.121 1 97.75 86 GLU A O 1
ATOM 707 N N . ALA A 1 87 ? -8.523 5.164 4.125 1 96.5 87 ALA A N 1
ATOM 708 C CA . ALA A 1 87 ? -7.836 4.008 4.695 1 96.5 87 ALA A CA 1
ATOM 709 C C . ALA A 1 87 ? -8.828 2.922 5.094 1 96.5 87 ALA A C 1
ATOM 711 O O . ALA A 1 87 ? -8.438 1.855 5.574 1 96.5 87 ALA A O 1
ATOM 712 N N . LYS A 1 88 ? -10.148 3.156 4.895 1 96.44 88 LYS A N 1
ATOM 713 C CA . LYS A 1 88 ? -11.203 2.23 5.305 1 96.44 88 LYS A CA 1
ATOM 714 C C . LYS A 1 88 ? -11 1.771 6.746 1 96.44 88 LYS A C 1
ATOM 716 O O . LYS A 1 88 ? -11.109 0.581 7.043 1 96.44 88 LYS A O 1
ATOM 721 N N . ARG A 1 89 ? -10.641 2.721 7.531 1 95.31 89 ARG A N 1
ATOM 722 C CA . ARG A 1 89 ? -10.391 2.406 8.93 1 95.31 89 ARG A CA 1
ATOM 723 C C . ARG A 1 89 ? -11.625 1.784 9.586 1 95.31 89 ARG A C 1
ATOM 725 O O . ARG A 1 89 ? -12.75 2.221 9.336 1 95.31 89 ARG A O 1
ATOM 732 N N . ASN A 1 90 ? -11.328 0.818 10.375 1 91.06 90 ASN A N 1
ATOM 733 C CA . ASN A 1 90 ? -12.406 0.19 11.133 1 91.06 90 ASN A CA 1
ATOM 734 C C . ASN A 1 90 ? -12.805 1.03 12.344 1 91.06 90 ASN A C 1
ATOM 736 O O . ASN A 1 90 ? -12.477 0.687 13.477 1 91.06 90 ASN A O 1
ATOM 740 N N . LEU A 1 91 ? -13.484 2.082 12.109 1 91 91 LEU A N 1
ATOM 741 C CA . LEU A 1 91 ? -13.977 3.029 13.102 1 91 91 LEU A CA 1
ATOM 742 C C . LEU A 1 91 ? -15.492 3.104 13.086 1 91 91 LEU A C 1
ATOM 744 O O . LEU A 1 91 ? -16.125 2.914 12.039 1 91 91 LEU A O 1
ATOM 748 N N . THR A 1 92 ? -16.062 3.398 14.312 1 87.75 92 THR A N 1
ATOM 749 C CA . THR A 1 92 ? -17.5 3.637 14.422 1 87.75 92 THR A CA 1
ATOM 750 C C . THR A 1 92 ? -17.781 4.992 15.062 1 87.75 92 THR A C 1
ATOM 752 O O . THR A 1 92 ? -17.469 5.203 16.234 1 87.75 92 THR A O 1
ATOM 755 N N . PRO A 1 93 ? -18.344 5.898 14.266 1 89.5 93 PRO A N 1
ATOM 756 C CA . PRO A 1 93 ? -18.734 5.766 12.867 1 89.5 93 PRO A CA 1
ATOM 757 C C . PRO A 1 93 ? -17.531 5.793 11.914 1 89.5 93 PRO A C 1
ATOM 759 O O . PRO A 1 93 ? -16.469 6.289 12.281 1 89.5 93 PRO A O 1
ATOM 762 N N . ALA A 1 94 ? -17.812 5.262 10.734 1 89.88 94 ALA A N 1
ATOM 763 C CA . ALA A 1 94 ? -16.781 5.281 9.711 1 89.88 94 ALA A CA 1
ATOM 764 C C . ALA A 1 94 ? -16.547 6.695 9.188 1 89.88 94 ALA A C 1
ATOM 766 O O . ALA A 1 94 ? -17.469 7.516 9.164 1 89.88 94 ALA A O 1
ATOM 767 N N . LEU A 1 95 ? -15.289 6.926 8.766 1 92.69 95 LEU A N 1
ATOM 768 C CA . LEU A 1 95 ? -15.008 8.188 8.094 1 92.69 95 LEU A CA 1
ATOM 769 C C . LEU A 1 95 ? -15.672 8.234 6.719 1 92.69 95 LEU A C 1
ATOM 771 O O . LEU A 1 95 ? -15.617 7.262 5.965 1 92.69 95 LEU A O 1
ATOM 775 N N . ASP A 1 96 ? -16.312 9.344 6.418 1 90.75 96 ASP A N 1
ATOM 776 C CA . ASP A 1 96 ? -17.062 9.445 5.168 1 90.75 96 ASP A CA 1
ATOM 777 C C . ASP A 1 96 ? -16.516 10.57 4.293 1 90.75 96 ASP A C 1
ATOM 779 O O . ASP A 1 96 ? -17.219 11.078 3.424 1 90.75 96 ASP A O 1
ATOM 783 N N . CYS A 1 97 ? -15.398 11.125 4.555 1 97.38 97 CYS A N 1
ATOM 784 C CA . CYS A 1 97 ? -14.695 12.148 3.793 1 97.38 97 CYS A CA 1
ATOM 785 C C . CYS A 1 97 ? -13.203 11.844 3.719 1 97.38 97 CYS A C 1
ATOM 787 O O . CYS A 1 97 ? -12.688 11.055 4.508 1 97.38 97 CYS A O 1
ATOM 789 N N . PRO A 1 98 ? -12.5 12.422 2.713 1 98.44 98 PRO A N 1
ATOM 790 C CA . PRO A 1 98 ? -11.047 12.234 2.684 1 98.44 98 PRO A CA 1
ATOM 791 C C . PRO A 1 98 ? -10.375 12.609 4.004 1 98.44 98 PRO A C 1
ATOM 793 O O . PRO A 1 98 ? -10.719 13.633 4.605 1 98.44 98 PRO A O 1
ATOM 796 N N . GLU A 1 99 ? -9.523 11.766 4.422 1 98.69 99 GLU A N 1
ATOM 797 C CA . GLU A 1 99 ? -8.828 11.945 5.695 1 98.69 99 GLU A CA 1
ATOM 798 C C . GLU A 1 99 ? -7.496 12.664 5.504 1 98.69 99 GLU A C 1
ATOM 800 O O . GLU A 1 99 ? -6.633 12.188 4.762 1 98.69 99 GLU A O 1
ATOM 805 N N . ALA A 1 100 ? -7.363 13.766 6.172 1 98.75 100 ALA A N 1
ATOM 806 C CA . ALA A 1 100 ? -6.102 14.492 6.148 1 98.75 100 ALA A CA 1
ATOM 807 C C . ALA A 1 100 ? -5.098 13.891 7.129 1 98.75 100 ALA A C 1
ATOM 809 O O . ALA A 1 100 ? -5.469 13.492 8.234 1 98.75 100 ALA A O 1
ATOM 810 N N . GLY A 1 101 ? -3.9 13.844 6.746 1 98.31 101 GLY A N 1
ATOM 811 C CA . GLY A 1 101 ? -2.797 13.422 7.594 1 98.31 101 GLY A CA 1
ATOM 812 C C . GLY A 1 101 ? -1.506 14.164 7.309 1 98.31 101 GLY A C 1
ATOM 813 O O . GLY A 1 101 ? -1.271 14.602 6.18 1 98.31 101 GLY A O 1
ATOM 814 N N . TRP A 1 102 ? -0.761 14.25 8.359 1 98.62 102 TRP A N 1
ATOM 815 C CA . TRP A 1 102 ? 0.521 14.938 8.242 1 98.62 102 TRP A CA 1
ATOM 816 C C . TRP A 1 102 ? 1.502 14.445 9.305 1 98.62 102 TRP A C 1
ATOM 818 O O . TRP A 1 102 ? 1.098 14.078 10.406 1 98.62 102 TRP A O 1
ATOM 828 N N . ALA A 1 103 ? 2.758 14.414 8.938 1 98.06 103 ALA A N 1
ATOM 829 C CA . ALA A 1 103 ? 3.883 14.102 9.812 1 98.06 103 ALA A CA 1
ATOM 830 C C . ALA A 1 103 ? 5.164 14.766 9.328 1 98.06 103 ALA A C 1
ATOM 832 O O . ALA A 1 103 ? 5.402 14.859 8.117 1 98.06 103 ALA A O 1
ATOM 833 N N . LEU A 1 104 ? 5.938 15.242 10.164 1 97.38 104 LEU A N 1
ATOM 834 C CA . LEU A 1 104 ? 7.168 15.953 9.836 1 97.38 104 LEU A CA 1
ATOM 835 C C . LEU A 1 104 ? 8.312 15.516 10.75 1 97.38 104 LEU A C 1
ATOM 837 O O . LEU A 1 104 ? 8.078 15.133 11.898 1 97.38 104 LEU A O 1
ATOM 841 N N . ILE A 1 105 ? 9.516 15.594 10.211 1 97.88 105 ILE A N 1
ATOM 842 C CA . ILE A 1 105 ? 10.68 15.18 10.992 1 97.88 105 ILE A CA 1
ATOM 843 C C . ILE A 1 105 ? 10.844 16.094 12.195 1 97.88 105 ILE A C 1
ATOM 845 O O . ILE A 1 105 ? 10.578 17.297 12.109 1 97.88 105 ILE A O 1
ATOM 849 N N . PRO A 1 106 ? 11.383 15.547 13.242 1 97.12 106 PRO A N 1
ATOM 850 C CA . PRO A 1 106 ? 11.539 16.328 14.469 1 97.12 106 PRO A CA 1
ATOM 851 C C . PRO A 1 106 ? 12.492 17.516 14.297 1 97.12 106 PRO A C 1
ATOM 853 O O . PRO A 1 106 ? 12.297 18.562 14.906 1 97.12 106 PRO A O 1
ATOM 856 N N . ALA A 1 107 ? 13.406 17.453 13.453 1 96.31 107 ALA A N 1
ATOM 857 C CA . ALA A 1 107 ? 14.469 18.438 13.273 1 96.31 107 ALA A CA 1
ATOM 858 C C . ALA A 1 107 ? 13.898 19.781 12.844 1 96.31 107 ALA A C 1
ATOM 860 O O . ALA A 1 107 ? 14.555 20.828 12.992 1 96.31 107 ALA A O 1
ATOM 861 N N . VAL A 1 108 ? 12.695 19.812 12.367 1 96.5 108 VAL A N 1
ATOM 862 C CA . VAL A 1 108 ? 12.18 21.062 11.836 1 96.5 108 VAL A CA 1
ATOM 863 C C . VAL A 1 108 ? 10.961 21.5 12.633 1 96.5 108 VAL A C 1
ATOM 865 O O . VAL A 1 108 ? 10.227 22.406 12.219 1 96.5 108 VAL A O 1
ATOM 868 N N . HIS A 1 109 ? 10.695 20.844 13.719 1 95.38 109 HIS A N 1
ATOM 869 C CA . HIS A 1 109 ? 9.586 21.25 14.578 1 95.38 109 HIS A CA 1
ATOM 870 C C . HIS A 1 109 ? 9.781 22.672 15.094 1 95.38 109 HIS A C 1
ATOM 872 O O . HIS A 1 109 ? 10.906 23.094 15.383 1 95.38 109 HIS A O 1
ATOM 878 N N . GLY A 1 110 ? 8.656 23.406 15.164 1 94.94 110 GLY A N 1
ATOM 879 C CA . GLY A 1 110 ? 8.703 24.75 15.719 1 94.94 110 GLY A CA 1
ATOM 880 C C . GLY A 1 110 ? 9.109 25.812 14.711 1 94.94 110 GLY A C 1
ATOM 881 O O . GLY A 1 110 ? 9.234 26.984 15.055 1 94.94 110 GLY A O 1
ATOM 882 N N . MET A 1 111 ? 9.289 25.422 13.484 1 96.56 111 MET A N 1
ATOM 883 C CA . MET A 1 111 ? 9.781 26.344 12.469 1 96.56 111 MET A CA 1
ATOM 884 C C . MET A 1 111 ? 8.648 26.797 11.555 1 96.56 111 MET A C 1
ATOM 886 O O . MET A 1 111 ? 8.883 27.516 10.586 1 96.56 111 MET A O 1
ATOM 890 N N . GLY A 1 112 ? 7.445 26.359 11.75 1 97.5 112 GLY A N 1
ATOM 891 C CA . GLY A 1 112 ? 6.285 26.781 10.977 1 97.5 112 GLY A CA 1
ATOM 892 C C . GLY A 1 112 ? 6.09 25.984 9.703 1 97.5 112 GLY A C 1
ATOM 893 O O . GLY A 1 112 ? 5.207 26.281 8.898 1 97.5 112 GLY A O 1
ATOM 894 N N . TYR A 1 113 ? 6.863 24.922 9.445 1 98.38 113 TYR A N 1
ATOM 895 C CA . TYR A 1 113 ? 6.805 24.156 8.211 1 98.38 113 TYR A CA 1
ATOM 896 C C . TYR A 1 113 ? 5.5 23.375 8.117 1 98.38 113 TYR A C 1
ATOM 898 O O . TYR A 1 113 ? 4.926 23.234 7.039 1 98.38 113 TYR A O 1
ATOM 906 N N . ALA A 1 114 ? 5 22.875 9.234 1 98.38 114 ALA A N 1
ATOM 907 C CA . ALA A 1 114 ? 3.752 22.109 9.211 1 98.38 114 ALA A CA 1
ATOM 908 C C . ALA A 1 114 ? 2.586 23 8.773 1 98.38 114 ALA A C 1
ATOM 910 O O . ALA A 1 114 ? 1.794 22.609 7.91 1 98.38 114 ALA A O 1
ATOM 911 N N . LYS A 1 115 ? 2.549 24.141 9.398 1 98.31 115 LYS A N 1
ATOM 912 C CA . LYS A 1 115 ? 1.501 25.078 9.023 1 98.31 115 LYS A CA 1
ATOM 913 C C . LYS A 1 115 ? 1.59 25.453 7.547 1 98.31 115 LYS A C 1
ATOM 915 O O . LYS A 1 115 ? 0.572 25.484 6.852 1 98.31 115 LYS A O 1
ATOM 920 N N . GLU A 1 116 ? 2.789 25.703 7.125 1 98.75 116 GLU A N 1
ATOM 921 C CA . GLU A 1 116 ? 3.035 26.094 5.734 1 98.75 116 GLU A CA 1
ATOM 922 C C . GLU A 1 116 ? 2.629 24.969 4.777 1 98.75 116 GLU A C 1
ATOM 924 O O . GLU A 1 116 ? 1.919 25.219 3.799 1 98.75 116 GLU A O 1
ATOM 929 N N . ALA A 1 117 ? 2.996 23.75 4.988 1 98.81 117 ALA A N 1
ATOM 930 C CA . ALA A 1 117 ? 2.695 22.609 4.129 1 98.81 117 ALA A CA 1
ATOM 931 C C . ALA A 1 117 ? 1.205 22.281 4.152 1 98.81 117 ALA A C 1
ATOM 933 O O . ALA A 1 117 ? 0.601 22.031 3.107 1 98.81 117 ALA A O 1
ATOM 934 N N . LEU A 1 118 ? 0.645 22.281 5.359 1 98.62 118 LEU A N 1
ATOM 935 C CA . LEU A 1 118 ? -0.774 21.969 5.496 1 98.62 118 LEU A CA 1
ATOM 936 C C . LEU A 1 118 ? -1.629 23 4.77 1 98.62 118 LEU A C 1
ATOM 938 O O . LEU A 1 118 ? -2.633 22.656 4.145 1 98.62 118 LEU A O 1
ATOM 942 N N . ALA A 1 119 ? -1.236 24.25 4.848 1 98.81 119 ALA A N 1
ATOM 943 C CA . ALA A 1 119 ? -1.961 25.297 4.137 1 98.81 119 ALA A CA 1
ATOM 944 C C . ALA A 1 119 ? -1.99 25.016 2.637 1 98.81 119 ALA A C 1
ATOM 946 O O . ALA A 1 119 ? -3.039 25.125 1.998 1 98.81 119 ALA A O 1
ATOM 947 N N . ALA A 1 120 ? -0.856 24.688 2.096 1 98.81 120 ALA A N 1
ATOM 948 C CA . ALA A 1 120 ? -0.761 24.422 0.664 1 98.81 120 ALA A CA 1
ATOM 949 C C . ALA A 1 120 ? -1.62 23.219 0.275 1 98.81 120 ALA A C 1
ATOM 951 O O . ALA A 1 120 ? -2.352 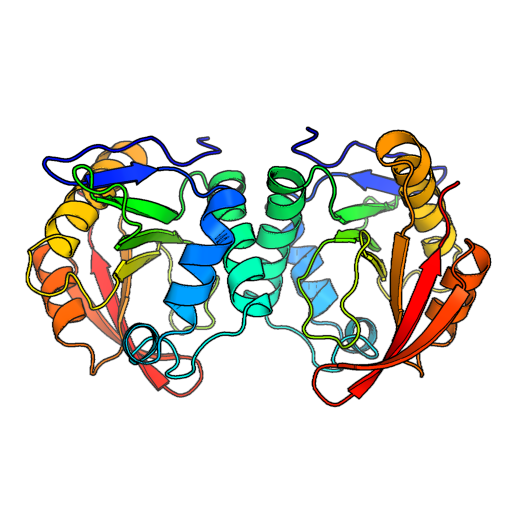23.266 -0.717 1 98.81 120 ALA A O 1
ATOM 952 N N . MET A 1 121 ? -1.552 22.156 1.047 1 98.62 121 MET A N 1
ATOM 953 C CA . MET A 1 121 ? -2.316 20.953 0.789 1 98.62 121 MET A CA 1
ATOM 954 C C . MET A 1 121 ? -3.814 21.219 0.868 1 98.62 121 MET A C 1
ATOM 956 O O . MET A 1 121 ? -4.574 20.797 -0.003 1 98.62 121 MET A O 1
ATOM 960 N N . LEU A 1 122 ? -4.219 21.922 1.898 1 98.69 122 LEU A N 1
ATOM 961 C CA . LEU A 1 122 ? -5.641 22.156 2.121 1 98.69 122 LEU A CA 1
ATOM 962 C C . LEU A 1 122 ? -6.199 23.125 1.083 1 98.69 122 LEU A C 1
ATOM 964 O O . LEU A 1 122 ? -7.359 23.016 0.681 1 98.69 122 LEU A O 1
ATOM 968 N N . GLN A 1 123 ? -5.387 24.078 0.655 1 98.62 123 GLN A N 1
ATOM 969 C CA . GLN A 1 123 ? -5.809 24.953 -0.438 1 98.62 123 GLN A CA 1
ATOM 970 C C . GLN A 1 123 ? -6.074 24.156 -1.709 1 98.62 123 GLN A C 1
ATOM 972 O O . GLN A 1 123 ? -7.066 24.391 -2.402 1 98.62 123 GLN A O 1
ATOM 977 N N . TRP A 1 124 ? -5.191 23.297 -1.998 1 98.56 124 TRP A N 1
ATOM 978 C CA . TRP A 1 124 ? -5.395 22.422 -3.145 1 98.56 124 TRP A CA 1
ATOM 979 C C . TRP A 1 124 ? -6.68 21.609 -2.992 1 98.56 124 TRP A C 1
ATOM 981 O O . TRP A 1 124 ? -7.484 21.531 -3.924 1 98.56 124 TRP A O 1
ATOM 991 N N . ALA A 1 125 ? -6.867 21 -1.829 1 98.38 125 ALA A N 1
ATOM 992 C CA . ALA A 1 125 ? -8.039 20.156 -1.576 1 98.38 125 ALA A CA 1
ATOM 993 C C . ALA A 1 125 ? -9.328 20.953 -1.717 1 98.38 125 ALA A C 1
ATOM 995 O O . ALA A 1 125 ? -10.305 20.469 -2.285 1 98.38 125 ALA A O 1
ATOM 996 N N . ASP A 1 126 ? -9.289 22.156 -1.187 1 98.25 126 ASP A N 1
ATOM 997 C CA . ASP A 1 126 ? -10.461 23.016 -1.277 1 98.25 126 ASP A CA 1
ATOM 998 C C . ASP A 1 126 ? -10.828 23.297 -2.732 1 98.25 126 ASP A C 1
ATOM 1000 O O . ASP A 1 126 ? -12.008 23.312 -3.088 1 98.25 126 ASP A O 1
ATOM 1004 N N . ARG A 1 127 ? -9.859 23.484 -3.512 1 97.75 127 ARG A N 1
ATOM 1005 C CA . ARG A 1 127 ? -10.07 23.844 -4.91 1 97.75 127 ARG A CA 1
ATOM 1006 C C . ARG A 1 127 ? -10.453 22.625 -5.734 1 97.75 127 ARG A C 1
ATOM 1008 O O . ARG A 1 127 ? -11.375 22.688 -6.555 1 97.75 127 ARG A O 1
ATOM 1015 N N . GLU A 1 128 ? -9.766 21.547 -5.523 1 97.56 128 GLU A N 1
ATOM 1016 C CA . GLU A 1 128 ? -9.875 20.406 -6.422 1 97.56 128 GLU A CA 1
ATOM 1017 C C . GLU A 1 128 ? -10.977 19.453 -5.973 1 97.56 128 GLU A C 1
ATOM 1019 O O . GLU A 1 128 ? -11.617 18.797 -6.801 1 97.56 128 GLU A O 1
ATOM 1024 N N . LEU A 1 129 ? -11.172 19.312 -4.656 1 96.88 129 LEU A N 1
ATOM 1025 C CA . LEU A 1 129 ? -12.156 18.359 -4.145 1 96.88 129 LEU A CA 1
ATOM 1026 C C . LEU A 1 129 ? -13.43 19.062 -3.721 1 96.88 129 LEU A C 1
ATOM 1028 O O . LEU A 1 129 ? -14.531 18.578 -3.967 1 96.88 129 LEU A O 1
ATOM 1032 N N . GLY A 1 130 ? -13.281 20.125 -3.031 1 97.12 130 GLY A N 1
ATOM 1033 C CA . GLY A 1 130 ? -14.398 21 -2.721 1 97.12 130 GLY A CA 1
ATOM 1034 C C . GLY A 1 130 ? -15.328 20.422 -1.665 1 97.12 130 GLY A C 1
ATOM 1035 O O . GLY A 1 130 ? -16.375 21 -1.38 1 97.12 130 GLY A O 1
ATOM 1036 N N . GLY A 1 131 ? -15.125 19.281 -1.012 1 97.81 131 GLY A N 1
ATOM 1037 C CA . GLY A 1 131 ? -15.961 18.656 -0.002 1 97.81 131 GLY A CA 1
ATOM 1038 C C . GLY A 1 131 ? -15.359 18.719 1.391 1 97.81 131 GLY A C 1
ATOM 1039 O O . GLY A 1 131 ? -14.289 19.297 1.588 1 97.81 131 GLY A O 1
ATOM 1040 N N . PRO A 1 132 ? -16.094 18.188 2.357 1 98.44 132 PRO A N 1
ATOM 1041 C CA . PRO A 1 132 ? -15.555 18.141 3.719 1 98.44 132 PRO A CA 1
ATOM 1042 C C . PRO A 1 132 ? -14.344 17.219 3.84 1 98.44 132 PRO A C 1
ATOM 1044 O O . PRO A 1 132 ? -14.141 16.344 2.994 1 98.44 132 PRO A O 1
ATOM 1047 N N . LEU A 1 133 ? -13.547 17.484 4.789 1 98.75 133 LEU A N 1
ATOM 1048 C CA . LEU A 1 133 ? -12.406 16.656 5.156 1 98.75 133 LEU A CA 1
ATOM 1049 C C . LEU A 1 133 ? -12.523 16.188 6.602 1 98.75 133 LEU A C 1
ATOM 1051 O O . LEU A 1 133 ? -13.336 16.703 7.367 1 98.75 133 LEU A O 1
ATOM 1055 N N . CYS A 1 134 ? -11.797 15.203 6.906 1 98.5 134 CYS A N 1
ATOM 1056 C CA . CYS A 1 134 ? -11.711 14.727 8.289 1 98.5 134 CYS A CA 1
ATOM 1057 C C . CYS A 1 134 ? -10.273 14.391 8.664 1 98.5 134 CYS A C 1
ATOM 1059 O O . CYS A 1 134 ? -9.383 14.438 7.82 1 98.5 134 CYS A O 1
ATOM 1061 N N . CYS A 1 135 ? -10.047 14.156 9.914 1 98.12 135 CYS A N 1
ATOM 1062 C CA . CYS A 1 135 ? -8.789 13.594 10.406 1 98.12 135 CYS A CA 1
ATOM 1063 C C . CYS A 1 135 ? -8.984 12.938 11.766 1 98.12 135 CYS A C 1
ATOM 1065 O O . CYS A 1 135 ? -9.984 13.18 12.445 1 98.12 135 CYS A O 1
ATOM 1067 N N . ILE A 1 136 ? -8.172 12.062 12.055 1 97.81 136 ILE A N 1
ATOM 1068 C CA . ILE A 1 136 ? -8.125 11.453 13.383 1 97.81 136 ILE A CA 1
ATOM 1069 C C . ILE A 1 136 ? -6.766 11.719 14.023 1 97.81 136 ILE A C 1
ATOM 1071 O O . ILE A 1 136 ? -5.73 11.648 13.352 1 97.81 136 ILE A O 1
ATOM 1075 N N . ILE A 1 137 ? -6.773 12.117 15.273 1 97.81 137 ILE A N 1
ATOM 1076 C CA . ILE A 1 137 ? -5.562 12.516 15.977 1 97.81 137 ILE A CA 1
ATOM 1077 C C . ILE A 1 137 ? -5.539 11.867 17.359 1 97.81 137 ILE A C 1
ATOM 1079 O O . ILE A 1 137 ? -6.543 11.883 18.078 1 97.81 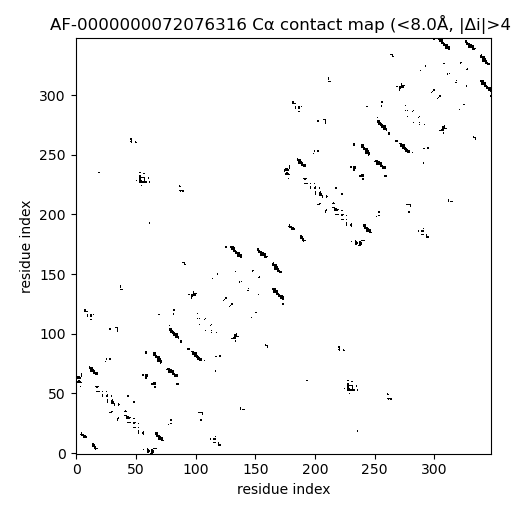137 ILE A O 1
ATOM 1083 N N . ASP A 1 138 ? -4.348 11.266 17.703 1 96.94 138 ASP A N 1
ATOM 1084 C CA . ASP A 1 138 ? -4.172 10.781 19.078 1 96.94 138 ASP A CA 1
ATOM 1085 C C . ASP A 1 138 ? -4.516 11.867 20.094 1 96.94 138 ASP A C 1
ATOM 1087 O O . ASP A 1 138 ? -4.109 13.023 19.938 1 96.94 138 ASP A O 1
ATOM 1091 N N . GLU A 1 139 ? -5.219 11.477 21.078 1 92.81 139 GLU A N 1
ATOM 1092 C CA . GLU A 1 139 ? -5.727 12.438 22.047 1 92.81 139 GLU A CA 1
ATOM 1093 C C . GLU A 1 139 ? -4.59 13.195 22.734 1 92.81 139 GLU A C 1
ATOM 1095 O O . GLU A 1 139 ? -4.754 14.344 23.125 1 92.81 139 GLU A O 1
ATOM 1100 N N . GLU A 1 140 ? -3.447 12.594 22.844 1 94.94 140 GLU A N 1
ATOM 1101 C CA . GLU A 1 140 ? -2.324 13.188 23.562 1 94.94 140 GLU A CA 1
ATOM 1102 C C . GLU A 1 140 ? -1.498 14.086 22.641 1 94.94 140 GLU A C 1
ATOM 1104 O O . GLU A 1 140 ? -0.587 14.781 23.094 1 94.94 140 GLU A O 1
ATOM 1109 N N . ASN A 1 141 ? -1.736 14.055 21.375 1 96.12 141 ASN A N 1
ATOM 1110 C CA . ASN A 1 141 ? -0.985 14.852 20.422 1 96.12 141 ASN A CA 1
ATOM 1111 C C . ASN A 1 141 ? -1.551 16.266 20.297 1 96.12 141 ASN A C 1
ATOM 1113 O O . ASN A 1 141 ? -2.09 16.641 19.25 1 96.12 141 ASN A O 1
ATOM 1117 N N . GLN A 1 142 ? -1.267 17.062 21.281 1 96.19 142 GLN A N 1
ATOM 1118 C CA . GLN A 1 142 ? -1.857 18.391 21.375 1 96.19 142 GLN A CA 1
ATOM 1119 C C . GLN A 1 142 ? -1.365 19.297 20.25 1 96.19 142 GLN A C 1
ATOM 1121 O O . GLN A 1 142 ? -2.109 20.156 19.766 1 96.19 142 GLN A O 1
ATOM 1126 N N . ARG A 1 143 ? -0.165 19.125 19.844 1 95.44 143 ARG A N 1
ATOM 1127 C CA . ARG A 1 143 ? 0.386 19.938 18.766 1 95.44 143 ARG A CA 1
ATOM 1128 C C . ARG A 1 143 ? -0.412 19.734 17.484 1 95.44 143 ARG A C 1
ATOM 1130 O O . ARG A 1 143 ? -0.766 20.703 16.797 1 95.44 143 ARG A O 1
ATOM 1137 N N . SER A 1 144 ? -0.719 18.531 17.109 1 97.81 144 SER A N 1
ATOM 1138 C CA . SER A 1 144 ? -1.489 18.234 15.914 1 97.81 144 SER A CA 1
ATOM 1139 C C . SER A 1 144 ? -2.938 18.688 16.062 1 97.81 144 SER A C 1
ATOM 1141 O O . SER A 1 144 ? -3.543 19.156 15.086 1 97.81 144 SER A O 1
ATOM 1143 N N . VAL A 1 145 ? -3.457 18.531 17.266 1 97.88 145 VAL A N 1
ATOM 1144 C CA . VAL A 1 145 ? -4.82 18.969 17.531 1 97.88 145 VAL A CA 1
ATOM 1145 C C . VAL A 1 145 ? -4.938 20.469 17.266 1 97.88 145 VAL A C 1
ATOM 1147 O O . VAL A 1 145 ? -5.812 20.922 16.516 1 97.88 145 VAL A O 1
ATOM 1150 N N . HIS A 1 146 ? -4.07 21.234 17.828 1 97.56 146 HIS A N 1
ATOM 1151 C CA . HIS A 1 146 ? -4.105 22.672 17.672 1 97.56 146 HIS A CA 1
ATOM 1152 C C . HIS A 1 146 ? -3.922 23.078 16.219 1 97.56 146 HIS A C 1
ATOM 1154 O O . HIS A 1 146 ? -4.574 24.016 15.742 1 97.56 146 HIS A O 1
ATOM 1160 N N . LEU A 1 147 ? -3.029 22.422 15.555 1 98.12 147 LEU A N 1
ATOM 1161 C CA . LEU A 1 147 ? -2.809 22.688 14.141 1 98.12 147 LEU A CA 1
ATOM 1162 C C . LEU A 1 147 ? -4.074 22.422 13.336 1 98.12 147 LEU A C 1
ATOM 1164 O O . LEU A 1 147 ? -4.457 23.234 12.484 1 98.12 147 LEU A O 1
ATOM 1168 N N . ALA A 1 148 ? -4.727 21.297 13.555 1 98.56 148 ALA A N 1
ATOM 1169 C CA . ALA A 1 148 ? -5.977 20.969 12.883 1 98.56 148 ALA A CA 1
ATOM 1170 C C . ALA A 1 148 ? -7.035 22.031 13.117 1 98.56 148 ALA A C 1
ATOM 1172 O O . ALA A 1 148 ? -7.699 22.484 12.18 1 98.56 148 ALA A O 1
ATOM 1173 N N . GLU A 1 149 ? -7.141 22.422 14.367 1 98.38 149 GLU A N 1
ATOM 1174 C CA . GLU A 1 149 ? -8.133 23.422 14.727 1 98.38 149 GLU A CA 1
ATOM 1175 C C . GLU A 1 149 ? -7.855 24.75 14.023 1 98.38 149 GLU A C 1
ATOM 1177 O O . GLU A 1 149 ? -8.781 25.438 13.594 1 98.38 149 GLU A O 1
ATOM 1182 N N . ARG A 1 150 ? -6.637 25.062 13.891 1 98.19 150 ARG A N 1
ATOM 1183 C CA . ARG A 1 150 ? -6.238 26.297 13.203 1 98.19 150 ARG A CA 1
ATOM 1184 C C . ARG A 1 150 ? -6.719 26.297 11.758 1 98.19 150 ARG A C 1
ATOM 1186 O O . ARG A 1 150 ? -6.961 27.359 11.18 1 98.19 150 ARG A O 1
ATOM 1193 N N . PHE A 1 151 ? -6.859 25.172 11.148 1 98.5 151 PHE A N 1
ATOM 1194 C CA . PHE A 1 151 ? -7.223 25.078 9.742 1 98.5 151 PHE A CA 1
ATOM 1195 C C . PHE A 1 151 ? -8.688 24.703 9.578 1 98.5 151 PHE A C 1
ATOM 1197 O O . PHE A 1 151 ? -9.109 24.266 8.508 1 98.5 151 PHE A O 1
ATOM 1204 N N . GLY A 1 152 ? -9.414 24.781 10.609 1 98.5 152 GLY A N 1
ATOM 1205 C CA . GLY A 1 152 ? -10.859 24.688 10.5 1 98.5 152 GLY A CA 1
ATOM 1206 C C . GLY A 1 152 ? -11.406 23.312 10.836 1 98.5 152 GLY A C 1
ATOM 1207 O O . GLY A 1 152 ? -12.602 23.062 10.703 1 98.5 152 GLY A O 1
ATOM 1208 N N . PHE A 1 153 ? -10.562 22.438 11.297 1 98.81 153 PHE A N 1
ATOM 1209 C CA . PHE A 1 153 ? -11.055 21.156 11.781 1 98.81 153 PHE A CA 1
ATOM 1210 C C . PHE A 1 153 ? -11.719 21.297 13.141 1 98.81 153 PHE A C 1
ATOM 1212 O O . PHE A 1 153 ? -11.219 22.031 14 1 98.81 153 PHE A O 1
ATOM 1219 N N . GLN A 1 154 ? -12.836 20.578 13.297 1 98.56 154 GLN A N 1
ATOM 1220 C CA . GLN A 1 154 ? -13.602 20.625 14.539 1 98.56 154 GLN A CA 1
ATOM 1221 C C . GLN A 1 154 ? -13.75 19.234 15.148 1 98.56 154 GLN A C 1
ATOM 1223 O O . GLN A 1 154 ? -14.086 18.281 14.438 1 98.56 154 GLN A O 1
ATOM 1228 N N . PHE A 1 155 ? -13.617 19.188 16.422 1 98.19 155 PHE A N 1
ATOM 1229 C CA . PHE A 1 155 ? -13.758 17.922 17.141 1 98.19 155 PHE A CA 1
ATOM 1230 C C . PHE A 1 155 ? -15.188 17.406 17.047 1 98.19 155 PHE A C 1
ATOM 1232 O O . PHE A 1 155 ? -16.141 18.172 17.188 1 98.19 155 PHE A O 1
ATOM 1239 N N . GLN A 1 156 ? -15.266 16.141 16.812 1 97 156 GLN A N 1
ATOM 1240 C CA . GLN A 1 156 ? -16.578 15.516 16.766 1 97 156 GLN A CA 1
ATOM 1241 C C . GLN A 1 156 ? -16.781 14.57 17.938 1 97 156 GLN A C 1
ATOM 1243 O O . GLN A 1 156 ? -17.625 14.812 18.797 1 97 156 GLN A O 1
ATOM 1248 N N . HIS A 1 157 ? -15.977 13.555 18.016 1 95.25 157 HIS A N 1
ATOM 1249 C CA . HIS A 1 157 ? -16.062 12.578 19.094 1 95.25 157 HIS A CA 1
ATOM 1250 C C . HIS A 1 157 ? -14.773 11.766 19.203 1 95.25 157 HIS A C 1
ATOM 1252 O O . HIS A 1 157 ? -13.891 11.867 18.344 1 95.25 157 HIS A O 1
ATOM 1258 N N . GLU A 1 158 ? -14.75 11.086 20.312 1 95 158 GLU A N 1
ATOM 1259 C CA . GLU A 1 158 ? -13.648 10.148 20.531 1 95 158 GLU A CA 1
ATOM 1260 C C . GLU A 1 158 ? -14.047 8.727 20.141 1 95 158 GLU A C 1
ATOM 1262 O O . GLU A 1 158 ? -15.188 8.312 20.375 1 95 158 GLU A O 1
ATOM 1267 N N . VAL A 1 159 ? -13.086 8.047 19.562 1 92.56 159 VAL A N 1
ATOM 1268 C CA . VAL A 1 159 ? -13.32 6.645 19.234 1 92.56 159 VAL A CA 1
ATOM 1269 C C . VAL A 1 159 ? -12.07 5.824 19.562 1 92.56 159 VAL A C 1
ATOM 1271 O O . VAL A 1 159 ? -10.984 6.375 19.75 1 92.56 159 VAL A O 1
ATOM 1274 N N . ILE A 1 160 ? -12.281 4.477 19.672 1 92.69 160 ILE A N 1
ATOM 1275 C CA . ILE A 1 160 ? -11.164 3.564 19.875 1 92.69 160 ILE A CA 1
ATOM 1276 C C . ILE A 1 160 ? -10.711 3.004 18.516 1 92.69 160 ILE A C 1
ATOM 1278 O O . ILE A 1 160 ? -11.523 2.477 17.75 1 92.69 160 ILE A O 1
ATOM 1282 N N . TYR A 1 161 ? -9.477 3.186 18.234 1 93 161 TYR A N 1
ATOM 1283 C CA . TYR A 1 161 ? -8.867 2.664 17.016 1 93 161 TYR A CA 1
ATOM 1284 C C . TYR A 1 161 ? -7.633 1.834 17.344 1 93 161 TYR A C 1
ATOM 1286 O O . TYR A 1 161 ? -6.668 2.344 17.906 1 93 161 TYR A O 1
ATOM 1294 N N . HIS A 1 162 ? -7.625 0.598 16.906 1 90.5 162 HIS A N 1
ATOM 1295 C CA . HIS A 1 162 ? -6.566 -0.361 17.219 1 90.5 162 HIS A CA 1
ATOM 1296 C C . HIS A 1 162 ? -6.195 -0.329 18.688 1 90.5 162 HIS A C 1
ATOM 1298 O O . HIS A 1 162 ? -5.016 -0.287 19.047 1 90.5 162 HIS A O 1
ATOM 1304 N N . GLY A 1 163 ? -7.195 -0.24 19.516 1 88.62 163 GLY A N 1
ATOM 1305 C CA . GLY A 1 163 ? -7.035 -0.367 20.953 1 88.62 163 GLY A CA 1
ATOM 1306 C C . GLY A 1 163 ? -6.684 0.943 21.625 1 88.62 163 GLY A C 1
ATOM 1307 O O . GLY A 1 163 ? -6.582 1.004 22.859 1 88.62 163 GLY A O 1
ATOM 1308 N N . SER A 1 164 ? -6.508 2.023 20.891 1 90.31 164 SER A N 1
ATOM 1309 C CA . SER A 1 164 ? -6.133 3.314 21.453 1 90.31 164 SER A CA 1
ATOM 1310 C C . SER A 1 164 ? -7.195 4.371 21.172 1 90.31 164 SER A C 1
ATOM 1312 O O . SER A 1 164 ? -7.797 4.383 20.109 1 90.31 164 SER A O 1
ATOM 1314 N N . PRO A 1 165 ? -7.336 5.234 22.109 1 92.06 165 PRO A N 1
ATOM 1315 C CA . PRO A 1 165 ? -8.281 6.324 21.859 1 92.06 165 PRO A CA 1
ATOM 1316 C C . PRO A 1 165 ? -7.762 7.34 20.844 1 92.06 165 PRO A C 1
ATOM 1318 O O . PRO A 1 165 ? -6.59 7.719 20.891 1 92.06 165 PRO A O 1
ATOM 1321 N N . VAL A 1 166 ? -8.664 7.711 19.922 1 96 166 VAL A N 1
ATOM 1322 C CA . VAL A 1 166 ? -8.336 8.766 18.969 1 96 166 VAL A CA 1
ATOM 1323 C C . VAL A 1 166 ? -9.5 9.758 18.875 1 96 166 VAL A C 1
ATOM 1325 O O . VAL A 1 166 ? -10.648 9.398 19.125 1 96 166 VAL A O 1
ATOM 1328 N N . ARG A 1 167 ? -9.141 10.984 18.562 1 96.94 167 ARG A N 1
ATOM 1329 C CA . ARG A 1 167 ? -10.125 12.039 18.359 1 96.94 167 ARG A CA 1
ATOM 1330 C C . ARG A 1 167 ? -10.414 12.234 16.875 1 96.94 167 ARG A C 1
ATOM 1332 O O . ARG A 1 167 ? -9.492 12.367 16.062 1 96.94 167 ARG A O 1
ATOM 1339 N N . MET A 1 168 ? -11.688 12.234 16.578 1 97.69 168 MET A N 1
ATOM 1340 C CA . MET A 1 168 ? -12.117 12.469 15.195 1 97.69 168 MET A CA 1
ATOM 1341 C C . MET A 1 168 ? -12.508 13.922 14.984 1 97.69 168 MET A C 1
ATOM 1343 O O . MET A 1 168 ? -13.258 14.492 15.781 1 97.69 168 MET A O 1
ATOM 1347 N N . PHE A 1 169 ? -11.953 14.531 13.922 1 98.12 169 PHE A N 1
ATOM 1348 C CA . PHE A 1 169 ? -12.242 15.906 13.539 1 98.12 169 PHE A CA 1
ATOM 1349 C C . PHE A 1 169 ? -12.828 15.969 12.133 1 98.12 169 PHE A C 1
ATOM 1351 O O . PHE A 1 169 ? -12.508 15.125 11.289 1 98.12 169 PHE A O 1
ATOM 1358 N N . THR A 1 170 ? -13.672 16.953 11.914 1 98.31 170 THR A N 1
ATOM 1359 C CA . THR A 1 170 ? -14.164 17.234 10.57 1 98.31 170 THR A CA 1
ATOM 1360 C C . THR A 1 170 ? -13.914 18.688 10.195 1 98.31 170 THR A C 1
ATOM 1362 O O . THR A 1 170 ? -13.836 19.562 11.07 1 98.31 170 THR A O 1
ATOM 1365 N N . ARG A 1 171 ? -13.656 18.938 8.984 1 98.62 171 ARG A N 1
ATOM 1366 C CA . ARG A 1 171 ? -13.523 20.25 8.367 1 98.62 171 ARG A CA 1
ATOM 1367 C C . ARG A 1 171 ? -14.57 20.453 7.277 1 98.62 171 ARG A C 1
ATOM 1369 O O . ARG A 1 171 ? -14.57 19.734 6.27 1 98.62 171 ARG A O 1
ATOM 1376 N N . PRO A 1 172 ? -15.516 21.359 7.504 1 97.69 172 PRO A N 1
ATOM 1377 C CA . PRO A 1 172 ? -16.562 21.562 6.496 1 97.69 172 PRO A CA 1
ATOM 1378 C C . PRO A 1 172 ? -15.992 21.969 5.137 1 97.69 172 PRO A C 1
ATOM 1380 O O . PRO A 1 172 ? -14.852 22.438 5.051 1 97.69 172 PRO A O 1
ATOM 1383 N N . ALA A 1 173 ? -16.828 21.734 4.176 1 96.69 173 ALA A N 1
ATOM 1384 C CA . ALA A 1 173 ? -16.469 22.203 2.836 1 96.69 173 ALA A CA 1
ATOM 1385 C C . ALA A 1 173 ? -16.188 23.703 2.83 1 96.69 173 ALA A C 1
ATOM 1387 O O . ALA A 1 173 ? -16.844 24.453 3.561 1 96.69 173 ALA A O 1
ATOM 1388 N N . PRO A 1 174 ? -15.289 24.047 1.984 1 91.88 174 PRO A N 1
ATOM 1389 C CA . PRO A 1 174 ? -14.961 25.484 1.964 1 91.88 174 PRO A CA 1
ATOM 1390 C C . PRO A 1 174 ? -16.125 26.344 1.495 1 91.88 174 PRO A C 1
ATOM 1392 O O . PRO A 1 174 ? -16.984 25.875 0.736 1 91.88 174 PRO A O 1
ATOM 1395 N N . MET B 1 1 ? 8.398 2.408 -18.594 1 83.06 1 MET B N 1
ATOM 1396 C CA . MET B 1 1 ? 8.023 1.338 -17.672 1 83.06 1 MET B CA 1
ATOM 1397 C C . MET B 1 1 ? 6.508 1.172 -17.625 1 83.06 1 MET B C 1
ATOM 1399 O O . MET B 1 1 ? 5.766 2.15 -17.734 1 83.06 1 MET B O 1
ATOM 1403 N N . LEU B 1 2 ? 6.023 -0.069 -17.578 1 90.38 2 LEU B N 1
ATOM 1404 C CA . LEU B 1 2 ? 4.582 -0.305 -17.531 1 90.38 2 LEU B CA 1
ATOM 1405 C C . LEU B 1 2 ? 4.004 0.161 -16.203 1 90.38 2 LEU B C 1
ATOM 1407 O O . LEU B 1 2 ? 4.512 -0.199 -15.133 1 90.38 2 LEU B O 1
ATOM 1411 N N . THR B 1 3 ? 3.012 0.99 -16.281 1 95.44 3 THR B N 1
ATOM 1412 C CA . THR B 1 3 ? 2.455 1.532 -15.039 1 95.44 3 THR B CA 1
ATOM 1413 C C . THR B 1 3 ? 1.137 0.847 -14.695 1 95.44 3 THR B C 1
ATOM 1415 O O . THR B 1 3 ? 0.506 1.174 -13.688 1 95.44 3 THR B O 1
ATOM 1418 N N . GLN B 1 4 ? 0.666 -0.022 -15.555 1 97.31 4 GLN B N 1
ATOM 1419 C CA . GLN B 1 4 ? -0.504 -0.866 -15.336 1 97.31 4 GLN B CA 1
ATOM 1420 C C . GLN B 1 4 ? -0.244 -2.299 -15.789 1 97.31 4 GLN B C 1
ATOM 1422 O O . GLN B 1 4 ? 0.515 -2.525 -16.734 1 97.31 4 GLN B O 1
ATOM 1427 N N . ALA B 1 5 ? -0.939 -3.195 -15.141 1 98.5 5 ALA B N 1
ATOM 1428 C CA . ALA B 1 5 ? -0.818 -4.586 -15.57 1 98.5 5 ALA B CA 1
ATOM 1429 C C . ALA B 1 5 ? -1.324 -4.762 -17 1 98.5 5 ALA B C 1
ATOM 1431 O O . ALA B 1 5 ? -2.434 -4.336 -17.328 1 98.5 5 ALA B O 1
ATOM 1432 N N . PRO B 1 6 ? -0.524 -5.348 -17.844 1 98.5 6 PRO B N 1
ATOM 1433 C CA . PRO B 1 6 ? -1.072 -5.672 -19.172 1 98.5 6 PRO B CA 1
ATOM 1434 C C . PRO B 1 6 ? -2.205 -6.695 -19.094 1 98.5 6 PRO B C 1
ATOM 1436 O O . PRO B 1 6 ? -2.244 -7.52 -18.188 1 98.5 6 PRO B O 1
ATOM 1439 N N . HIS B 1 7 ? -3.057 -6.57 -20.062 1 98.62 7 HIS B N 1
ATOM 1440 C CA . HIS B 1 7 ? -4.137 -7.543 -20.172 1 98.62 7 HIS B CA 1
ATOM 1441 C C . HIS B 1 7 ? -3.621 -8.875 -20.703 1 98.62 7 HIS B C 1
ATOM 1443 O O . HIS B 1 7 ? -3.088 -8.938 -21.812 1 98.62 7 HIS B O 1
ATOM 1449 N N . LEU B 1 8 ? -3.684 -9.953 -19.906 1 98.75 8 LEU B N 1
ATOM 1450 C CA . LEU B 1 8 ? -3.352 -11.305 -20.344 1 98.75 8 LEU B CA 1
ATOM 1451 C C . LEU B 1 8 ? -4.609 -12.156 -20.484 1 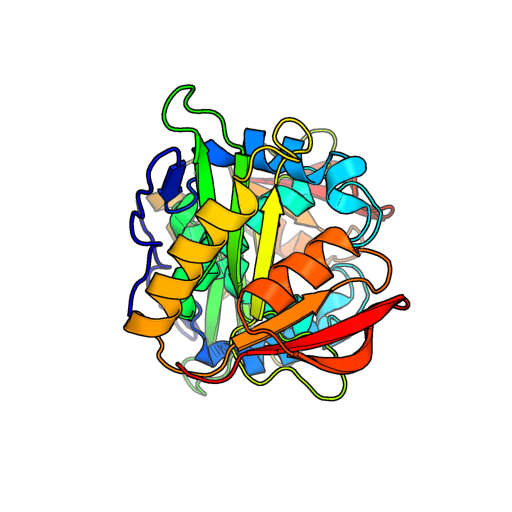98.75 8 LEU B C 1
ATOM 1453 O O . LEU B 1 8 ? -5.512 -12.07 -19.641 1 98.75 8 LEU B O 1
ATOM 1457 N N . GLU B 1 9 ? -4.656 -12.875 -21.531 1 98.62 9 GLU B N 1
ATOM 1458 C CA . GLU B 1 9 ? -5.789 -13.766 -21.766 1 98.62 9 GLU B CA 1
ATOM 1459 C C . GLU B 1 9 ? -5.324 -15.195 -22.016 1 98.62 9 GLU B C 1
ATOM 1461 O O . GLU B 1 9 ? -4.383 -15.43 -22.766 1 98.62 9 GLU B O 1
ATOM 1466 N N . THR B 1 10 ? -5.895 -16.094 -21.297 1 98.69 10 THR B N 1
ATOM 1467 C CA . THR B 1 10 ? -5.668 -17.516 -21.516 1 98.69 10 THR B CA 1
ATOM 1468 C C . THR B 1 10 ? -6.93 -18.188 -22.031 1 98.69 10 THR B C 1
ATOM 1470 O O . THR B 1 10 ? -7.863 -17.516 -22.484 1 98.69 10 THR B O 1
ATOM 1473 N N . GLU B 1 11 ? -6.902 -19.531 -22.078 1 98.69 11 GLU B N 1
ATOM 1474 C CA . GLU B 1 11 ? -8.07 -20.25 -22.562 1 98.69 11 GLU B CA 1
ATOM 1475 C C . GLU B 1 11 ? -9.305 -19.938 -21.719 1 98.69 11 GLU B C 1
ATOM 1477 O O . GLU B 1 11 ? -10.367 -19.625 -22.266 1 98.69 11 GLU B O 1
ATOM 1482 N N . ARG B 1 12 ? -9.195 -19.922 -20.375 1 98.75 12 ARG B N 1
ATOM 1483 C CA . ARG B 1 12 ? -10.383 -19.812 -19.547 1 98.75 12 ARG B CA 1
ATOM 1484 C C . ARG B 1 12 ? -10.328 -18.562 -18.688 1 98.75 12 ARG B C 1
ATOM 1486 O O . ARG B 1 12 ? -11.305 -18.219 -18 1 98.75 12 ARG B O 1
ATOM 1493 N N . LEU B 1 13 ? -9.156 -17.75 -18.719 1 98.88 13 LEU B N 1
ATOM 1494 C CA . LEU B 1 13 ? -8.984 -16.703 -17.719 1 98.88 13 LEU B CA 1
ATOM 1495 C C . LEU B 1 13 ? -8.617 -15.375 -18.391 1 98.88 13 LEU B C 1
ATOM 1497 O O . LEU B 1 13 ? -8.07 -15.367 -19.5 1 98.88 13 LEU B O 1
ATOM 1501 N N . VAL B 1 14 ? -8.977 -14.352 -17.734 1 98.88 14 VAL B N 1
ATOM 1502 C CA . VAL B 1 14 ? -8.461 -13.008 -17.984 1 98.88 14 VAL B CA 1
ATOM 1503 C C . VAL B 1 14 ? -7.699 -12.508 -16.75 1 98.88 14 VAL B C 1
ATOM 1505 O O . VAL B 1 14 ? -8.195 -12.586 -15.633 1 98.88 14 VAL B O 1
ATOM 1508 N N . LEU B 1 15 ? -6.453 -12.102 -16.922 1 98.88 15 LEU B N 1
ATOM 1509 C CA . LEU B 1 15 ? -5.672 -11.391 -15.914 1 98.88 15 LEU B CA 1
ATOM 1510 C C . LEU B 1 15 ? -5.5 -9.922 -16.281 1 98.88 15 LEU B C 1
ATOM 1512 O O . LEU B 1 15 ? -5.02 -9.609 -17.375 1 98.88 15 LEU B O 1
ATOM 1516 N N . ARG B 1 16 ? -5.906 -9.047 -15.414 1 98.81 16 ARG B N 1
ATOM 1517 C CA . ARG B 1 16 ? -5.867 -7.629 -15.742 1 98.81 16 ARG B CA 1
ATOM 1518 C C . ARG B 1 16 ? -5.504 -6.789 -14.523 1 98.81 16 ARG B C 1
ATOM 1520 O O . ARG B 1 16 ? -5.367 -7.32 -13.414 1 98.81 16 ARG B O 1
ATOM 1527 N N . HIS B 1 17 ? -5.305 -5.547 -14.781 1 98.81 17 HIS B N 1
ATOM 1528 C CA . HIS B 1 17 ? -4.965 -4.578 -13.742 1 98.81 17 HIS B CA 1
ATOM 1529 C C . HIS B 1 17 ? -6.086 -4.453 -12.711 1 98.81 17 HIS B C 1
ATOM 1531 O O . HIS B 1 17 ? -7.266 -4.426 -13.078 1 98.81 17 HIS B O 1
ATOM 1537 N N . PHE B 1 18 ? -5.719 -4.375 -11.422 1 98.81 18 PHE B N 1
ATOM 1538 C CA . PHE B 1 18 ? -6.691 -4.121 -10.359 1 98.81 18 PHE B CA 1
ATOM 1539 C C . PHE B 1 18 ? -7.281 -2.721 -10.492 1 98.81 18 PHE B C 1
ATOM 1541 O O . PHE B 1 18 ? -6.57 -1.771 -10.836 1 98.81 18 PHE B O 1
ATOM 1548 N N . THR B 1 19 ? -8.508 -2.553 -10.227 1 97.75 19 THR B N 1
ATOM 1549 C CA . THR B 1 19 ? -9.18 -1.265 -10.094 1 97.75 19 THR B CA 1
ATOM 1550 C C . THR B 1 19 ? -9.914 -1.17 -8.766 1 97.75 19 THR B C 1
ATOM 1552 O O . THR B 1 19 ? -10.039 -2.164 -8.047 1 97.75 19 THR B O 1
ATOM 1555 N N . VAL B 1 20 ? -10.391 0.031 -8.508 1 97.19 20 VAL B N 1
ATOM 1556 C CA . VAL B 1 20 ? -11.109 0.267 -7.258 1 97.19 20 VAL B CA 1
ATOM 1557 C C . VAL B 1 20 ? -12.367 -0.602 -7.215 1 97.19 20 VAL B C 1
ATOM 1559 O O . VAL B 1 20 ? -12.797 -1.023 -6.137 1 97.19 20 VAL B O 1
ATOM 1562 N N . ASP B 1 21 ? -12.875 -0.996 -8.297 1 98 21 ASP B N 1
ATOM 1563 C CA . ASP B 1 21 ? -14.102 -1.781 -8.383 1 98 21 ASP B CA 1
ATOM 1564 C C . ASP B 1 21 ? -13.859 -3.225 -7.949 1 98 21 ASP B C 1
ATOM 1566 O O . ASP B 1 21 ? -14.805 -3.979 -7.723 1 98 21 ASP B O 1
ATOM 1570 N N . ASP B 1 22 ? -12.648 -3.617 -7.766 1 98.62 22 ASP B N 1
ATOM 1571 C CA . ASP B 1 22 ? -12.312 -4.992 -7.402 1 98.62 22 ASP B CA 1
ATOM 1572 C C . ASP B 1 22 ? -12.219 -5.148 -5.887 1 98.62 22 ASP B C 1
ATOM 1574 O O . ASP B 1 22 ? -12.008 -6.258 -5.387 1 98.62 22 ASP B O 1
ATOM 1578 N N . PHE B 1 23 ? -12.477 -4.039 -5.164 1 98.62 23 PHE B N 1
ATOM 1579 C CA . PHE B 1 23 ? -12.211 -4.031 -3.73 1 98.62 23 PHE B CA 1
ATOM 1580 C C . PHE B 1 23 ? -13.078 -5.062 -3.014 1 98.62 23 PHE B C 1
ATOM 1582 O O . PHE B 1 23 ? -12.586 -5.82 -2.176 1 98.62 23 PHE B O 1
ATOM 1589 N N . ASP B 1 24 ? -14.312 -5.113 -3.309 1 98.69 24 ASP B N 1
ATOM 1590 C CA . ASP B 1 24 ? -15.203 -6 -2.568 1 98.69 24 ASP B CA 1
ATOM 1591 C C . ASP B 1 24 ? -14.781 -7.457 -2.721 1 98.69 24 ASP B C 1
ATOM 1593 O O . ASP B 1 24 ? -14.75 -8.203 -1.741 1 98.69 24 ASP B O 1
ATOM 1597 N N . ASP B 1 25 ? -14.469 -7.887 -3.914 1 98.75 25 ASP B N 1
ATOM 1598 C CA . ASP B 1 25 ? -13.992 -9.242 -4.16 1 98.75 25 ASP B CA 1
ATOM 1599 C C . ASP B 1 25 ? -12.672 -9.508 -3.434 1 98.75 25 ASP B C 1
ATOM 1601 O O . ASP B 1 25 ? -12.5 -10.555 -2.814 1 98.75 25 ASP B O 1
ATOM 1605 N N . LEU B 1 26 ? -11.82 -8.562 -3.525 1 98.81 26 LEU B N 1
ATOM 1606 C CA . LEU B 1 26 ? -10.516 -8.711 -2.895 1 98.81 26 LEU B CA 1
ATOM 1607 C C . LEU B 1 26 ? -10.648 -8.82 -1.38 1 98.81 26 LEU B C 1
ATOM 1609 O O . LEU B 1 26 ? -9.992 -9.656 -0.753 1 98.81 26 LEU B O 1
ATOM 1613 N N . ALA B 1 27 ? -11.484 -7.945 -0.821 1 98.75 27 ALA B N 1
ATOM 1614 C CA . ALA B 1 27 ? -11.711 -7.961 0.623 1 98.75 27 ALA B CA 1
ATOM 1615 C C . ALA B 1 27 ? -12.297 -9.297 1.071 1 98.75 27 ALA B C 1
ATOM 1617 O O . ALA B 1 27 ? -11.852 -9.875 2.062 1 98.75 27 ALA B O 1
ATOM 1618 N N . ALA B 1 28 ? -13.266 -9.75 0.357 1 98.69 28 ALA B N 1
ATOM 1619 C CA . ALA B 1 28 ? -13.852 -11.047 0.679 1 98.69 28 ALA B CA 1
ATOM 1620 C C . ALA B 1 28 ? -12.812 -12.164 0.562 1 98.69 28 ALA B C 1
ATOM 1622 O O . ALA B 1 28 ? -12.773 -13.07 1.396 1 98.69 28 ALA B O 1
ATOM 1623 N N . PHE B 1 29 ? -12.039 -12.086 -0.421 1 98.75 29 PHE B N 1
ATOM 1624 C CA . PHE B 1 29 ? -10.992 -13.055 -0.73 1 98.75 29 PHE B CA 1
ATOM 1625 C C . PHE B 1 29 ? -10.023 -13.188 0.434 1 98.75 29 PHE B C 1
ATOM 1627 O O . PHE B 1 29 ? -9.812 -14.289 0.951 1 98.75 29 PHE B O 1
ATOM 1634 N N . TRP B 1 30 ? -9.523 -12.094 0.99 1 98.62 30 TRP B N 1
ATOM 1635 C CA . TRP B 1 30 ? -8.484 -12.125 2.012 1 98.62 30 TRP B CA 1
ATOM 1636 C C . TRP B 1 30 ? -9.086 -12.297 3.4 1 98.62 30 TRP B C 1
ATOM 1638 O O . TRP B 1 30 ? -8.367 -12.57 4.367 1 98.62 30 TRP B O 1
ATOM 1648 N N . ALA B 1 31 ? -10.375 -12.172 3.463 1 98.56 31 ALA B N 1
ATOM 1649 C CA . ALA B 1 31 ? -11.062 -12.43 4.727 1 98.56 31 ALA B CA 1
ATOM 1650 C C . ALA B 1 31 ? -11.344 -13.922 4.898 1 98.56 31 ALA B C 1
ATOM 1652 O O . ALA B 1 31 ? -11.711 -14.367 5.988 1 98.56 31 ALA B O 1
ATOM 1653 N N . ASP B 1 32 ? -11.195 -14.727 3.889 1 98.5 32 ASP B N 1
ATOM 1654 C CA . ASP B 1 32 ? -11.492 -16.156 3.908 1 98.5 32 ASP B CA 1
ATOM 1655 C C . ASP B 1 32 ? -10.375 -16.938 4.602 1 98.5 32 ASP B C 1
ATOM 1657 O O . ASP B 1 32 ? -9.234 -16.953 4.133 1 98.5 32 ASP B O 1
ATOM 1661 N N . PRO B 1 33 ? -10.719 -17.625 5.719 1 98.06 33 PRO B N 1
ATOM 1662 C CA . PRO B 1 33 ? -9.68 -18.359 6.461 1 98.06 33 PRO B CA 1
ATOM 1663 C C . PRO B 1 33 ? -9 -19.438 5.621 1 98.06 33 PRO B C 1
ATOM 1665 O O . PRO B 1 33 ? -7.832 -19.75 5.855 1 98.06 33 PRO B O 1
ATOM 1668 N N . GLN B 1 34 ? -9.664 -19.953 4.633 1 97.56 34 GLN B N 1
ATOM 1669 C CA . GLN B 1 34 ? -9.062 -20.969 3.781 1 97.56 34 GLN B CA 1
ATOM 1670 C C . GLN B 1 34 ? -7.996 -20.359 2.871 1 97.56 34 GLN B C 1
ATOM 1672 O O . GLN B 1 34 ? -6.996 -21.016 2.561 1 97.56 34 GLN B O 1
ATOM 1677 N N . VAL B 1 35 ? -8.188 -19.172 2.451 1 97.88 35 VAL B N 1
ATOM 1678 C CA . VAL B 1 35 ? -7.242 -18.484 1.565 1 97.88 35 VAL B CA 1
ATOM 1679 C C . VAL B 1 35 ? -5.965 -18.156 2.33 1 97.88 35 VAL B C 1
ATOM 1681 O O . VAL B 1 35 ? -4.859 -18.375 1.829 1 97.88 35 VAL B O 1
ATOM 1684 N N . VAL B 1 36 ? -6.125 -17.719 3.607 1 97.44 36 VAL B N 1
ATOM 1685 C CA . VAL B 1 36 ? -4.996 -17.141 4.324 1 97.44 36 VAL B CA 1
ATOM 1686 C C . VAL B 1 36 ? -4.32 -18.203 5.176 1 97.44 36 VAL B C 1
ATOM 1688 O O . VAL B 1 36 ? -3.371 -17.922 5.91 1 97.44 36 VAL B O 1
ATOM 1691 N N . LYS B 1 37 ? -4.77 -19.422 5.082 1 95.88 37 LYS B N 1
ATOM 1692 C CA . LYS B 1 37 ? -4.309 -20.5 5.957 1 95.88 37 LYS B CA 1
ATOM 1693 C C . LYS B 1 37 ? -2.785 -20.547 6.012 1 95.88 37 LYS B C 1
ATOM 1695 O O . LYS B 1 37 ? -2.199 -20.609 7.094 1 95.88 37 LYS B O 1
ATOM 1700 N N . PHE B 1 38 ? -2.139 -20.469 4.863 1 94.62 38 PHE B N 1
ATOM 1701 C CA . PHE B 1 38 ? -0.686 -20.578 4.785 1 94.62 38 PHE B CA 1
ATOM 1702 C C . PHE B 1 38 ? -0.053 -19.219 4.504 1 94.62 38 PHE B C 1
ATOM 1704 O O . PHE B 1 38 ? 1.114 -19.141 4.117 1 94.62 38 PHE B O 1
ATOM 1711 N N . ILE B 1 39 ? -0.782 -18.156 4.504 1 93.69 39 ILE B N 1
ATOM 1712 C CA . ILE B 1 39 ? -0.327 -16.781 4.273 1 93.69 39 ILE B CA 1
ATOM 1713 C C . ILE B 1 39 ? -0.599 -15.938 5.512 1 93.69 39 ILE B C 1
ATOM 1715 O O . ILE B 1 39 ? -1.443 -15.031 5.484 1 93.69 39 ILE B O 1
ATOM 1719 N N . GLY B 1 40 ? 0.054 -16.234 6.586 1 90 40 GLY B N 1
ATOM 1720 C CA . GLY B 1 40 ? -0.069 -15.492 7.836 1 90 40 GLY B CA 1
ATOM 1721 C C . GLY B 1 40 ? -1.08 -16.109 8.789 1 90 40 GLY B C 1
ATOM 1722 O O . GLY B 1 40 ? -1.035 -15.852 9.992 1 90 40 GLY B O 1
ATOM 1723 N N . GLY B 1 41 ? -2.213 -16.875 8.289 1 91.44 41 GLY B N 1
ATOM 1724 C CA . GLY B 1 41 ? -3.086 -17.688 9.117 1 91.44 41 GLY B CA 1
ATOM 1725 C C . GLY B 1 41 ? -4.25 -16.922 9.703 1 91.44 41 GLY B C 1
ATOM 1726 O O . GLY B 1 41 ? -5.086 -17.484 10.414 1 91.44 41 GLY B O 1
ATOM 1727 N N . GLU B 1 42 ? -4.328 -15.609 9.484 1 95.19 42 GLU B N 1
ATOM 1728 C CA . GLU B 1 42 ? -5.383 -14.773 10.055 1 95.19 42 GLU B CA 1
ATOM 1729 C C . GLU B 1 42 ? -6.141 -14.023 8.969 1 95.19 42 GLU B C 1
ATOM 1731 O O . GLU B 1 42 ? -5.531 -13.32 8.156 1 95.19 42 GLU B O 1
ATOM 1736 N N . PRO B 1 43 ? -7.484 -14.18 9.039 1 98.19 43 PRO B N 1
ATOM 1737 C CA . PRO B 1 43 ? -8.258 -13.391 8.07 1 98.19 43 PRO B CA 1
ATOM 1738 C C . PRO B 1 43 ? -7.957 -11.898 8.148 1 98.19 43 PRO B C 1
ATOM 1740 O O . PRO B 1 43 ? -7.773 -11.359 9.25 1 98.19 43 PRO B O 1
ATOM 1743 N N . GLN B 1 44 ? -7.934 -11.305 7.023 1 97.62 44 GLN B N 1
ATOM 1744 C CA . GLN B 1 44 ? -7.574 -9.891 6.961 1 97.62 44 GLN B CA 1
ATOM 1745 C C . GLN B 1 44 ? -8.82 -9.008 6.969 1 97.62 44 GLN B C 1
ATOM 1747 O O . GLN B 1 44 ? -9.859 -9.383 6.426 1 97.62 44 GLN B O 1
ATOM 1752 N N . SER B 1 45 ? -8.703 -7.867 7.602 1 97.19 45 SER B N 1
ATOM 1753 C CA . SER B 1 45 ? -9.781 -6.887 7.645 1 97.19 45 SER B CA 1
ATOM 1754 C C . SER B 1 45 ? -9.922 -6.156 6.312 1 97.19 45 SER B C 1
ATOM 1756 O O . SER B 1 45 ? -9.031 -6.234 5.461 1 97.19 45 SER B O 1
ATOM 1758 N N . ALA B 1 46 ? -11.016 -5.453 6.141 1 97.12 46 ALA B N 1
ATOM 1759 C CA . ALA B 1 46 ? -11.219 -4.605 4.973 1 97.12 46 ALA B CA 1
ATOM 1760 C C . ALA B 1 46 ? -10.117 -3.555 4.855 1 97.12 46 ALA B C 1
ATOM 1762 O O . ALA B 1 46 ? -9.664 -3.24 3.752 1 97.12 46 ALA B O 1
ATOM 1763 N N . GLU B 1 47 ? -9.672 -3.021 5.984 1 97.12 47 GLU B N 1
ATOM 1764 C CA . GLU B 1 47 ? -8.602 -2.035 6.023 1 97.12 47 GLU B CA 1
ATOM 1765 C C . GLU B 1 47 ? -7.316 -2.592 5.414 1 97.12 47 GLU B C 1
ATOM 1767 O O . GLU B 1 47 ? -6.68 -1.938 4.586 1 97.12 47 GLU B O 1
ATOM 1772 N N . VAL B 1 48 ? -7 -3.783 5.781 1 97.38 48 VAL B N 1
ATOM 1773 C CA . VAL B 1 48 ? -5.785 -4.43 5.297 1 97.38 48 VAL B CA 1
ATOM 1774 C C . VAL B 1 48 ? -5.918 -4.73 3.805 1 97.38 48 VAL B C 1
ATOM 1776 O O . VAL B 1 48 ? -4.98 -4.508 3.033 1 97.38 48 VAL B O 1
ATOM 1779 N N . SER B 1 49 ? -7.117 -5.145 3.402 1 98.56 49 SER B N 1
ATOM 1780 C CA . SER B 1 49 ? -7.359 -5.473 2.002 1 98.56 49 SER B CA 1
ATOM 1781 C C . SER B 1 49 ? -7.336 -4.223 1.128 1 98.56 49 SER B C 1
ATOM 1783 O O . SER B 1 49 ? -6.871 -4.266 -0.014 1 98.56 49 SER B O 1
ATOM 1785 N N . TRP B 1 50 ? -7.867 -3.145 1.657 1 98.56 50 TRP B N 1
ATOM 1786 C CA . TRP B 1 50 ? -7.809 -1.88 0.932 1 98.56 50 TRP B CA 1
ATOM 1787 C C . TRP B 1 50 ? -6.363 -1.441 0.715 1 98.56 50 TRP B C 1
ATOM 1789 O O . TRP B 1 50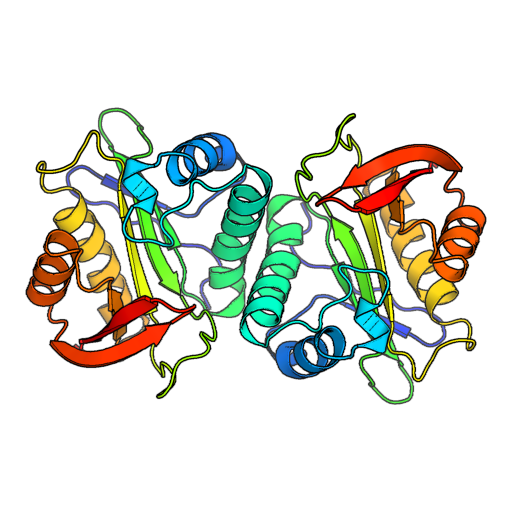 ? -5.977 -1.085 -0.401 1 98.56 50 TRP B O 1
ATOM 1799 N N . SER B 1 51 ? -5.625 -1.505 1.747 1 98.38 51 SER B N 1
ATOM 1800 C CA . SER B 1 51 ? -4.199 -1.2 1.654 1 98.38 51 SER B CA 1
ATOM 1801 C C . SER B 1 51 ? -3.514 -2.082 0.618 1 98.38 51 SER B C 1
ATOM 1803 O O . SER B 1 51 ? -2.66 -1.612 -0.138 1 98.38 51 SER B O 1
ATOM 1805 N N . ARG B 1 52 ? -3.855 -3.346 0.584 1 98.56 52 ARG B N 1
ATOM 1806 C CA . ARG B 1 52 ? -3.297 -4.285 -0.383 1 98.56 52 ARG B CA 1
ATOM 1807 C C . ARG B 1 52 ? -3.639 -3.871 -1.81 1 98.56 52 ARG B C 1
ATOM 1809 O O . ARG B 1 52 ? -2.781 -3.914 -2.695 1 98.56 52 ARG B O 1
ATOM 1816 N N . LEU B 1 53 ? -4.848 -3.477 -2.031 1 98.81 53 LEU B N 1
ATOM 1817 C CA . LEU B 1 53 ? -5.266 -3.031 -3.357 1 98.81 53 LEU B CA 1
ATOM 1818 C C . LEU B 1 53 ? -4.414 -1.859 -3.83 1 98.81 53 LEU B C 1
ATOM 1820 O O . LEU B 1 53 ? -3.92 -1.861 -4.961 1 98.81 53 LEU B O 1
ATOM 1824 N N . LEU B 1 54 ? -4.242 -0.908 -2.945 1 98.69 54 LEU B N 1
ATOM 1825 C CA . LEU B 1 54 ? -3.447 0.266 -3.285 1 98.69 54 LEU B CA 1
ATOM 1826 C C . LEU B 1 54 ? -1.999 -0.121 -3.568 1 98.69 54 LEU B C 1
ATOM 1828 O O . LEU B 1 54 ? -1.382 0.406 -4.496 1 98.69 54 LEU B O 1
ATOM 1832 N N . ARG B 1 55 ? -1.493 -1.062 -2.818 1 98.44 55 ARG B N 1
ATOM 1833 C CA . ARG B 1 55 ? -0.118 -1.514 -2.998 1 98.44 55 ARG B CA 1
ATOM 1834 C C . ARG B 1 55 ? 0.046 -2.256 -4.32 1 98.44 55 ARG B C 1
ATOM 1836 O O . ARG B 1 55 ? 1.066 -2.111 -4.996 1 98.44 55 ARG B O 1
ATOM 1843 N N . TYR B 1 56 ? -0.949 -3.076 -4.652 1 98.69 56 TYR B N 1
ATOM 1844 C CA . TYR B 1 56 ? -0.903 -3.762 -5.938 1 98.69 56 TYR B CA 1
ATOM 1845 C C . TYR B 1 56 ? -0.766 -2.766 -7.082 1 98.69 56 TYR B C 1
ATOM 1847 O O . TYR B 1 56 ? 0.08 -2.936 -7.965 1 98.69 56 TYR B O 1
ATOM 1855 N N . ILE B 1 57 ? -1.532 -1.748 -7.02 1 98.38 57 ILE B N 1
ATOM 1856 C CA . ILE B 1 57 ? -1.536 -0.73 -8.062 1 98.38 57 ILE B CA 1
ATOM 1857 C C . ILE B 1 57 ? -0.227 0.056 -8.023 1 98.38 57 ILE B C 1
ATOM 1859 O O . ILE B 1 57 ? 0.38 0.319 -9.062 1 98.38 57 ILE B O 1
ATOM 1863 N N . GLY B 1 58 ? 0.25 0.339 -6.844 1 97.88 58 GLY B N 1
ATOM 1864 C CA . GLY B 1 58 ? 1.504 1.054 -6.672 1 97.88 58 GLY B CA 1
ATOM 1865 C C . GLY B 1 58 ? 2.703 0.287 -7.195 1 97.88 58 GLY B C 1
ATOM 1866 O O . GLY B 1 58 ? 3.672 0.886 -7.672 1 97.88 58 GLY B O 1
ATOM 1867 N N . HIS B 1 59 ? 2.65 -0.991 -7.16 1 98.31 59 HIS B N 1
ATOM 1868 C CA . HIS B 1 59 ? 3.758 -1.821 -7.621 1 98.31 59 HIS B CA 1
ATOM 1869 C C . HIS B 1 59 ? 4.043 -1.59 -9.102 1 98.31 59 HIS B C 1
ATOM 1871 O O . HIS B 1 59 ? 5.199 -1.438 -9.5 1 98.31 59 HIS B O 1
ATOM 1877 N N . TRP B 1 60 ? 2.988 -1.572 -9.836 1 98.25 60 TRP B N 1
ATOM 1878 C CA . TRP B 1 60 ? 3.16 -1.363 -11.273 1 98.25 60 TRP B CA 1
ATOM 1879 C C . TRP B 1 60 ? 3.727 0.023 -11.555 1 98.25 60 TRP B C 1
ATOM 1881 O O . TRP B 1 60 ? 4.566 0.187 -12.445 1 98.25 60 TRP B O 1
ATOM 1891 N N . GLN B 1 61 ? 3.326 0.972 -10.773 1 96.88 61 GLN B N 1
ATOM 1892 C CA . GLN B 1 61 ? 3.754 2.354 -10.969 1 96.88 61 GLN B CA 1
ATOM 1893 C C . GLN B 1 61 ? 5.242 2.518 -10.664 1 96.88 61 GLN B C 1
ATOM 1895 O O . GLN B 1 61 ? 5.922 3.328 -11.289 1 96.88 61 GLN B O 1
ATOM 1900 N N . VAL B 1 62 ? 5.711 1.718 -9.75 1 96.56 62 VAL B N 1
ATOM 1901 C CA . VAL B 1 62 ? 7.047 1.955 -9.211 1 96.56 62 VAL B CA 1
ATOM 1902 C C . VAL B 1 62 ? 8.047 1.003 -9.859 1 96.56 62 VAL B C 1
ATOM 1904 O O . VAL B 1 62 ? 9.195 1.371 -10.102 1 96.56 62 VAL B O 1
ATOM 1907 N N . LEU B 1 63 ? 7.566 -0.188 -10.211 1 97 63 LEU B N 1
ATOM 1908 C CA . LEU B 1 63 ? 8.523 -1.236 -10.547 1 97 63 LEU B CA 1
ATOM 1909 C C . LEU B 1 63 ? 8.32 -1.726 -11.977 1 97 63 LEU B C 1
ATOM 1911 O O . LEU B 1 63 ? 9.195 -2.371 -12.547 1 97 63 LEU B O 1
ATOM 1915 N N . GLY B 1 64 ? 7.148 -1.522 -12.508 1 97.38 64 GLY B N 1
ATOM 1916 C CA . GLY B 1 64 ? 6.848 -2.018 -13.844 1 97.38 64 GLY B CA 1
ATOM 1917 C C . GLY B 1 64 ? 6.379 -3.461 -13.852 1 97.38 64 GLY B C 1
ATOM 1918 O O . GLY B 1 64 ? 6.25 -4.07 -14.914 1 97.38 64 GLY B O 1
ATOM 1919 N N . TYR B 1 65 ? 6.27 -4.012 -12.664 1 98.44 65 TYR B N 1
ATOM 1920 C CA . TYR B 1 65 ? 5.605 -5.293 -12.461 1 98.44 65 TYR B CA 1
ATOM 1921 C C . TYR B 1 65 ? 4.781 -5.281 -11.172 1 98.44 65 TYR B C 1
ATOM 1923 O O . TYR B 1 65 ? 4.977 -4.422 -10.312 1 98.44 65 TYR B O 1
ATOM 1931 N N . GLY B 1 66 ? 3.857 -6.184 -11.094 1 98.62 66 GLY B N 1
ATOM 1932 C CA . GLY B 1 66 ? 2.934 -6.266 -9.977 1 98.62 66 GLY B CA 1
ATOM 1933 C C . GLY B 1 66 ? 1.946 -7.41 -10.094 1 98.62 66 GLY B C 1
ATOM 1934 O O . GLY B 1 66 ? 2.23 -8.414 -10.75 1 98.62 66 GLY B O 1
ATOM 1935 N N . TYR B 1 67 ? 0.866 -7.23 -9.43 1 98.88 67 TYR B N 1
ATOM 1936 C CA . TYR B 1 67 ? -0.135 -8.289 -9.406 1 98.88 67 TYR B CA 1
ATOM 1937 C C . TYR B 1 67 ? -1.223 -8.031 -10.445 1 98.88 67 TYR B C 1
ATOM 1939 O O . TYR B 1 67 ? -1.598 -6.883 -10.688 1 98.88 67 TYR B O 1
ATOM 1947 N N . TRP B 1 68 ? -1.67 -9.141 -10.945 1 98.94 68 TRP B N 1
ATOM 1948 C CA . TRP B 1 68 ? -2.904 -9.164 -11.727 1 98.94 68 TRP B CA 1
ATOM 1949 C C . TRP B 1 68 ? -4.074 -9.641 -10.875 1 98.94 68 TRP B C 1
ATOM 1951 O O . TRP B 1 68 ? -3.922 -10.531 -10.031 1 98.94 68 TRP B O 1
ATOM 1961 N N . ALA B 1 69 ? -5.207 -9.055 -11.148 1 98.94 69 ALA B N 1
ATOM 1962 C CA . ALA B 1 69 ? -6.473 -9.695 -10.797 1 98.94 69 ALA B CA 1
ATOM 1963 C C . ALA B 1 69 ? -6.879 -10.727 -11.844 1 98.94 69 ALA B C 1
ATOM 1965 O O . ALA B 1 69 ? -6.855 -10.445 -13.039 1 98.94 69 ALA B O 1
ATOM 1966 N N . ALA B 1 70 ? -7.27 -11.875 -11.414 1 98.94 70 ALA B N 1
ATOM 1967 C CA . ALA B 1 70 ? -7.633 -12.938 -12.344 1 98.94 70 ALA B CA 1
ATOM 1968 C C . ALA B 1 70 ? -9.133 -13.227 -12.297 1 98.94 70 ALA B C 1
ATOM 1970 O O . ALA B 1 70 ? -9.711 -13.32 -11.211 1 98.94 70 ALA B O 1
ATOM 1971 N N . PHE B 1 71 ? -9.672 -13.406 -13.453 1 98.88 71 PHE B N 1
ATOM 1972 C CA . PHE B 1 71 ? -11.094 -13.656 -13.594 1 98.88 71 PHE B CA 1
ATOM 1973 C C . PHE B 1 71 ? -11.352 -14.844 -14.523 1 98.88 71 PHE B C 1
ATOM 1975 O O . PHE B 1 71 ? -10.656 -15.016 -15.523 1 98.88 71 PHE B O 1
ATOM 1982 N N . GLU B 1 72 ? -12.344 -15.57 -14.172 1 98.62 72 GLU B N 1
ATOM 1983 C CA . GLU B 1 72 ? -12.852 -16.578 -15.086 1 98.62 72 GLU B CA 1
ATOM 1984 C C . GLU B 1 72 ? -13.633 -15.945 -16.234 1 98.62 72 GLU B C 1
ATOM 1986 O O . GLU B 1 72 ? -14.562 -15.164 -16 1 98.62 72 GLU B O 1
ATOM 1991 N N . LYS B 1 73 ? -13.312 -16.359 -17.469 1 98.19 73 LYS B N 1
ATOM 1992 C CA . LYS B 1 73 ? -13.922 -15.734 -18.641 1 98.19 73 LYS B CA 1
ATOM 1993 C C . LYS B 1 73 ? -15.422 -16.031 -18.703 1 98.19 73 LYS B C 1
ATOM 1995 O O . LYS B 1 73 ? -16.219 -15.133 -18.969 1 98.19 73 LYS B O 1
ATOM 2000 N N . GLN B 1 74 ? -15.758 -17.203 -18.516 1 97.31 74 GLN B N 1
ATOM 2001 C CA . GLN B 1 74 ? -17.125 -17.656 -18.734 1 97.31 74 GLN B CA 1
ATOM 2002 C C . GLN B 1 74 ? -18.094 -16.969 -17.766 1 97.31 74 GLN B C 1
ATOM 2004 O O . GLN B 1 74 ? -19.156 -16.5 -18.172 1 97.31 74 GLN B O 1
ATOM 2009 N N . SER B 1 75 ? -17.75 -16.812 -16.484 1 97.38 75 SER B N 1
ATOM 2010 C CA . SER B 1 75 ? -18.672 -16.344 -15.445 1 97.38 75 SER B CA 1
ATOM 2011 C C . SER B 1 75 ? -18.391 -14.891 -15.07 1 97.38 75 SER B C 1
ATOM 2013 O O . SER B 1 75 ? -19.219 -14.227 -14.461 1 97.38 75 SER B O 1
ATOM 2015 N N . GLY B 1 76 ? -17.188 -14.398 -15.328 1 97.81 76 GLY B N 1
ATOM 2016 C CA . GLY B 1 76 ? -16.766 -13.094 -14.859 1 97.81 76 GLY B CA 1
ATOM 2017 C C . GLY B 1 76 ? -16.359 -13.086 -13.398 1 97.81 76 GLY B C 1
ATOM 2018 O O . GLY B 1 76 ? -16.078 -12.031 -12.828 1 97.81 76 GLY B O 1
ATOM 2019 N N . ARG B 1 77 ? -16.234 -14.25 -12.82 1 98 77 ARG B N 1
ATOM 2020 C CA . ARG B 1 77 ? -15.93 -14.375 -11.398 1 98 77 ARG B CA 1
ATOM 2021 C C . ARG B 1 77 ? -14.469 -14.062 -11.117 1 98 77 ARG B C 1
ATOM 2023 O O . ARG B 1 77 ? -13.578 -14.539 -11.828 1 98 77 ARG B O 1
ATOM 2030 N N . TYR B 1 78 ? -14.281 -13.195 -10.086 1 98.81 78 TYR B N 1
ATOM 2031 C CA . TYR B 1 78 ? -12.93 -13.047 -9.555 1 98.81 78 TYR B CA 1
ATOM 2032 C C . TYR B 1 78 ? -12.43 -14.359 -8.969 1 98.81 78 TYR B C 1
ATOM 2034 O O . TYR B 1 78 ? -13.109 -14.984 -8.148 1 98.81 78 TYR B O 1
ATOM 2042 N N . ILE B 1 79 ? -11.203 -14.781 -9.375 1 98.62 79 ILE B N 1
ATOM 2043 C CA . ILE B 1 79 ? -10.805 -16.094 -8.883 1 98.62 79 ILE B CA 1
ATOM 2044 C C . ILE B 1 79 ? -9.531 -15.961 -8.047 1 98.62 79 ILE B C 1
ATOM 2046 O O . ILE B 1 79 ? -9.117 -16.922 -7.387 1 98.62 79 ILE B O 1
ATOM 2050 N N . GLY B 1 80 ? -8.797 -14.789 -8.125 1 98.75 80 GLY B N 1
ATOM 2051 C CA . GLY B 1 80 ? -7.613 -14.656 -7.297 1 98.75 80 GLY B CA 1
ATOM 2052 C C . GLY B 1 80 ? -6.621 -13.641 -7.828 1 98.75 80 GLY B C 1
ATOM 2053 O O . GLY B 1 80 ? -6.949 -12.844 -8.711 1 98.75 80 GLY B O 1
ATOM 2054 N N . SER B 1 81 ? -5.438 -13.57 -7.219 1 98.69 81 SER B N 1
ATOM 2055 C CA . SER B 1 81 ? -4.355 -12.641 -7.527 1 98.69 81 SER B CA 1
ATOM 2056 C C . SER B 1 81 ? -3.062 -13.383 -7.852 1 98.69 81 SER B C 1
ATOM 2058 O O . SER B 1 81 ? -2.697 -14.336 -7.152 1 98.69 81 SER B O 1
ATOM 2060 N N . PHE B 1 82 ? -2.436 -12.992 -8.898 1 98.75 82 PHE B N 1
ATOM 2061 C CA . PHE B 1 82 ? -1.18 -13.555 -9.383 1 98.75 82 PHE B CA 1
ATOM 2062 C C . PHE B 1 82 ? -0.211 -12.445 -9.781 1 98.75 82 PHE B C 1
ATOM 2064 O O . PHE B 1 82 ? -0.596 -11.492 -10.469 1 98.75 82 PHE B O 1
ATOM 2071 N N . GLY B 1 83 ? 1.012 -12.617 -9.359 1 98.69 83 GLY B N 1
ATOM 2072 C CA . GLY B 1 83 ? 1.889 -11.562 -9.836 1 98.69 83 GLY B CA 1
ATOM 2073 C C . GLY B 1 83 ? 3.262 -11.586 -9.195 1 98.69 83 GLY B C 1
ATOM 2074 O O . GLY B 1 83 ? 3.695 -12.625 -8.688 1 98.69 83 GLY B O 1
ATOM 2075 N N . LEU B 1 84 ? 3.992 -10.523 -9.391 1 98.75 84 LEU B N 1
ATOM 2076 C CA . LEU B 1 84 ? 5.34 -10.305 -8.883 1 98.75 84 LEU B CA 1
ATOM 2077 C C . LEU B 1 84 ? 5.379 -9.094 -7.961 1 98.75 84 LEU B C 1
ATOM 2079 O O . LEU B 1 84 ? 4.652 -8.117 -8.172 1 98.75 84 LEU B O 1
ATOM 2083 N N . GLN B 1 85 ? 6.242 -9.188 -7 1 98.5 85 GLN B N 1
ATOM 2084 C CA . GLN B 1 85 ? 6.352 -8.039 -6.113 1 98.5 85 GLN B CA 1
ATOM 2085 C C . GLN B 1 85 ? 7.777 -7.871 -5.602 1 98.5 85 GLN B C 1
ATOM 2087 O O . GLN B 1 85 ? 8.594 -8.781 -5.719 1 98.5 85 GLN B O 1
ATOM 2092 N N . GLU B 1 86 ? 8.094 -6.754 -5.156 1 97.75 86 GLU B N 1
ATOM 2093 C CA . GLU B 1 86 ? 9.125 -6.438 -4.176 1 97.75 86 GLU B CA 1
ATOM 2094 C C . GLU B 1 86 ? 8.508 -5.973 -2.859 1 97.75 86 GLU B C 1
ATOM 2096 O O . GLU B 1 86 ? 7.746 -5.008 -2.834 1 97.75 86 GLU B O 1
ATOM 2101 N N . ALA B 1 87 ? 8.758 -6.719 -1.806 1 96.56 87 ALA B N 1
ATOM 2102 C CA . ALA B 1 87 ? 8.117 -6.406 -0.531 1 96.56 87 ALA B CA 1
ATOM 2103 C C . ALA B 1 87 ? 9.148 -5.992 0.515 1 96.56 87 ALA B C 1
ATOM 2105 O O . ALA B 1 87 ? 8.797 -5.688 1.657 1 96.56 87 ALA B O 1
ATOM 2106 N N . LYS B 1 88 ? 10.461 -5.961 0.151 1 96.56 88 LYS B N 1
ATOM 2107 C CA . LYS B 1 88 ? 11.547 -5.656 1.077 1 96.56 88 LYS B CA 1
ATOM 2108 C C . LYS B 1 88 ? 11.406 -6.453 2.371 1 96.56 88 LYS B C 1
ATOM 2110 O O . LYS B 1 88 ? 11.547 -5.898 3.465 1 96.56 88 LYS B O 1
ATOM 2115 N N . ARG B 1 89 ? 11.055 -7.676 2.182 1 95.56 89 ARG B N 1
ATOM 2116 C CA . ARG B 1 89 ? 10.859 -8.539 3.344 1 95.56 89 ARG B CA 1
ATOM 2117 C C . ARG B 1 89 ? 12.125 -8.609 4.188 1 95.56 89 ARG B C 1
ATOM 2119 O O . ARG B 1 89 ? 13.234 -8.695 3.652 1 95.56 89 ARG B O 1
ATOM 2126 N N . ASN B 1 90 ? 11.883 -8.578 5.445 1 91.31 90 ASN B N 1
ATOM 2127 C CA . ASN B 1 90 ? 13 -8.719 6.371 1 91.31 90 ASN B CA 1
ATOM 2128 C C . ASN B 1 90 ? 13.422 -10.18 6.508 1 91.31 90 ASN B C 1
ATOM 2130 O O . ASN B 1 90 ? 13.141 -10.82 7.523 1 91.31 90 ASN B O 1
ATOM 2134 N N . LEU B 1 91 ? 14.062 -10.672 5.52 1 91.31 91 LEU B N 1
ATOM 2135 C CA . LEU B 1 91 ? 14.562 -12.039 5.434 1 91.31 91 LEU B CA 1
ATOM 2136 C C . LEU B 1 91 ? 16.078 -12.055 5.316 1 91.31 91 LEU B C 1
ATOM 2138 O O . LEU B 1 91 ? 16.672 -11.125 4.766 1 91.31 91 LEU B O 1
ATOM 2142 N N . THR B 1 92 ? 16.688 -13.18 5.867 1 88.06 92 THR B N 1
ATOM 2143 C CA . THR B 1 92 ? 18.125 -13.391 5.707 1 88.06 92 THR B CA 1
ATOM 2144 C C . THR B 1 92 ? 18.406 -14.766 5.094 1 88.06 92 THR B C 1
ATOM 2146 O O . THR B 1 92 ? 18.141 -15.797 5.719 1 88.06 92 THR B O 1
ATOM 2149 N N . PRO B 1 93 ? 18.922 -14.742 3.879 1 89.69 93 PRO B N 1
ATOM 2150 C CA . PRO B 1 93 ? 19.266 -13.594 3.041 1 89.69 93 PRO B CA 1
ATOM 2151 C C . PRO B 1 93 ? 18.031 -12.906 2.453 1 89.69 93 PRO B C 1
ATOM 2153 O O . PRO B 1 93 ? 16.969 -13.516 2.367 1 89.69 93 PRO B O 1
ATOM 2156 N N . ALA B 1 94 ? 18.281 -11.672 2.062 1 89.88 94 ALA B N 1
ATOM 2157 C CA . ALA B 1 94 ? 17.203 -10.922 1.42 1 89.88 94 ALA B CA 1
ATOM 2158 C C . ALA B 1 94 ? 16.922 -11.453 0.018 1 89.88 94 ALA B C 1
ATOM 2160 O O . ALA B 1 94 ? 17.828 -11.953 -0.654 1 89.88 94 ALA B O 1
ATOM 2161 N N . LEU B 1 95 ? 15.656 -11.297 -0.381 1 92.69 95 LEU B N 1
ATOM 2162 C CA . LEU B 1 95 ? 15.328 -11.609 -1.767 1 92.69 95 LEU B CA 1
ATOM 2163 C C . LEU B 1 95 ? 15.938 -10.594 -2.717 1 92.69 95 LEU B C 1
ATOM 2165 O O . LEU B 1 95 ? 15.867 -9.383 -2.469 1 92.69 95 LEU B O 1
ATOM 2169 N N . ASP B 1 96 ? 16.547 -11.07 -3.777 1 90.94 96 ASP B N 1
ATOM 2170 C CA . ASP B 1 96 ? 17.25 -10.172 -4.691 1 90.94 96 ASP B CA 1
ATOM 2171 C C . ASP B 1 96 ? 16.656 -10.242 -6.094 1 90.94 96 ASP B C 1
ATOM 2173 O O . ASP B 1 96 ? 17.312 -9.891 -7.074 1 90.94 96 ASP B O 1
ATOM 2177 N N . CYS B 1 97 ? 15.531 -10.812 -6.301 1 97.44 97 CYS B N 1
ATOM 2178 C CA . CYS B 1 97 ? 14.781 -10.906 -7.551 1 97.44 97 CYS B CA 1
ATOM 2179 C C . CYS B 1 97 ? 13.289 -10.68 -7.309 1 97.44 97 CYS B C 1
ATOM 2181 O O . CYS B 1 97 ? 12.82 -10.773 -6.176 1 97.44 97 CYS B O 1
ATOM 2183 N N . PRO B 1 98 ? 12.547 -10.297 -8.367 1 98.44 98 PRO B N 1
ATOM 2184 C CA . PRO B 1 98 ? 11.094 -10.18 -8.188 1 98.44 98 PRO B CA 1
ATOM 2185 C C . PRO B 1 98 ? 10.469 -11.438 -7.59 1 98.44 98 PRO B C 1
ATOM 2187 O O . PRO B 1 98 ? 10.812 -12.555 -7.992 1 98.44 98 PRO B O 1
ATOM 2190 N N . GLU B 1 99 ? 9.648 -11.227 -6.648 1 98.69 99 GLU B N 1
ATOM 2191 C CA . GLU B 1 99 ? 9 -12.328 -5.93 1 98.69 99 GLU B CA 1
ATOM 2192 C C . GLU B 1 99 ? 7.652 -12.672 -6.547 1 98.69 99 GLU B C 1
ATOM 2194 O O . GLU B 1 99 ? 6.77 -11.812 -6.633 1 98.69 99 GLU B O 1
ATOM 2199 N N . ALA B 1 100 ? 7.531 -13.891 -6.941 1 98.75 100 ALA B N 1
ATOM 2200 C CA . ALA B 1 100 ? 6.25 -14.375 -7.461 1 98.75 100 ALA B CA 1
ATOM 2201 C C . ALA B 1 100 ? 5.305 -14.75 -6.324 1 98.75 100 ALA B C 1
ATOM 2203 O O . ALA B 1 100 ? 5.727 -15.32 -5.32 1 98.75 100 ALA B O 1
ATOM 2204 N N . GLY B 1 101 ? 4.094 -14.453 -6.492 1 98.31 101 G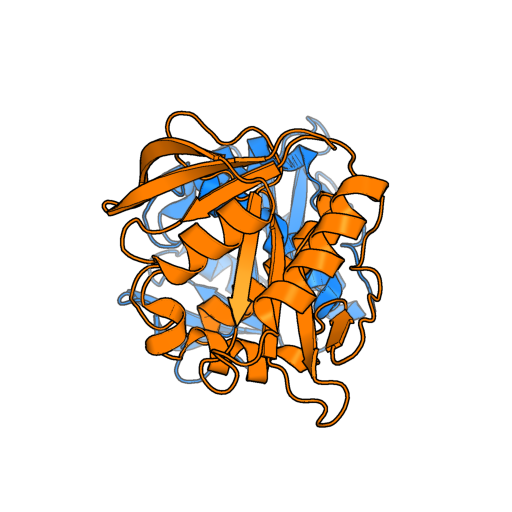LY B N 1
ATOM 2205 C CA . GLY B 1 101 ? 3.033 -14.844 -5.578 1 98.31 101 GLY B CA 1
ATOM 2206 C C . GLY B 1 101 ? 1.719 -15.133 -6.277 1 98.31 101 GLY B C 1
ATOM 2207 O O . GLY B 1 101 ? 1.435 -14.57 -7.336 1 98.31 101 GLY B O 1
ATOM 2208 N N . TRP B 1 102 ? 1.003 -15.992 -5.617 1 98.62 102 TRP B N 1
ATOM 2209 C CA . TRP B 1 102 ? -0.296 -16.375 -6.164 1 98.62 102 TRP B CA 1
ATOM 2210 C C . TRP B 1 102 ? -1.223 -16.891 -5.066 1 98.62 102 TRP B C 1
ATOM 2212 O O . TRP B 1 102 ? -0.767 -17.469 -4.086 1 98.62 102 TRP B O 1
ATOM 2222 N N . ALA B 1 103 ? -2.486 -16.609 -5.242 1 98.06 103 ALA B N 1
ATOM 2223 C CA . ALA B 1 103 ? -3.568 -17.094 -4.387 1 98.06 103 ALA B CA 1
ATOM 2224 C C . ALA B 1 103 ? -4.883 -17.172 -5.156 1 98.06 103 ALA B C 1
ATOM 2226 O O . ALA B 1 103 ? -5.168 -16.312 -5.996 1 98.06 103 ALA B O 1
ATOM 2227 N N . LEU B 1 104 ? -5.645 -18.109 -4.949 1 97.38 104 LEU B N 1
ATOM 2228 C CA . LEU B 1 104 ? -6.906 -18.328 -5.648 1 97.38 104 LEU B CA 1
ATOM 2229 C C . LEU B 1 104 ? -7.996 -18.781 -4.68 1 97.38 104 LEU B C 1
ATOM 2231 O O . LEU B 1 104 ? -7.699 -19.391 -3.652 1 97.38 104 LEU B O 1
ATOM 2235 N N . ILE B 1 105 ? -9.227 -18.453 -5.02 1 97.88 105 ILE B N 1
ATOM 2236 C CA . ILE B 1 105 ? -10.344 -18.812 -4.152 1 97.88 105 ILE B CA 1
ATOM 2237 C C . ILE B 1 105 ? -10.477 -20.328 -4.066 1 97.88 105 ILE B C 1
ATOM 2239 O O . ILE B 1 105 ? -10.242 -21.031 -5.047 1 97.88 105 ILE B O 1
ATOM 2243 N N . PRO B 1 106 ? -10.953 -20.781 -2.943 1 97.19 106 PRO B N 1
ATOM 2244 C CA . PRO B 1 106 ? -11.078 -22.219 -2.738 1 97.19 106 PRO B CA 1
ATOM 2245 C C . PRO B 1 106 ? -12.055 -22.875 -3.713 1 97.19 106 PRO B C 1
ATOM 2247 O O . PRO B 1 106 ? -11.852 -24.016 -4.133 1 97.19 106 PRO B O 1
ATOM 2250 N N . ALA B 1 107 ? -13 -22.203 -4.176 1 96.38 107 ALA B N 1
ATOM 2251 C CA . ALA B 1 107 ? -14.086 -22.734 -5 1 96.38 107 ALA B CA 1
ATOM 2252 C C . ALA B 1 107 ? -13.562 -23.266 -6.324 1 96.38 107 ALA B C 1
ATOM 2254 O O . ALA B 1 107 ? -14.227 -24.062 -6.992 1 96.38 107 ALA B O 1
ATOM 2255 N N . VAL B 1 108 ? -12.375 -22.906 -6.699 1 96.5 108 VAL B N 1
ATOM 2256 C CA . VAL B 1 108 ? -11.906 -23.297 -8.023 1 96.5 108 VAL B CA 1
ATOM 2257 C C . VAL B 1 108 ? -10.656 -24.172 -7.887 1 96.5 108 VAL B C 1
ATOM 2259 O O . VAL B 1 108 ? -9.961 -24.422 -8.867 1 96.5 108 VAL B O 1
ATOM 2262 N N . HIS B 1 109 ? -10.328 -24.562 -6.695 1 95.44 109 HIS B N 1
ATOM 2263 C CA . HIS B 1 109 ? -9.195 -25.453 -6.496 1 95.44 109 HIS B CA 1
ATOM 2264 C C . HIS B 1 109 ? -9.398 -26.781 -7.23 1 95.44 109 HIS B C 1
ATOM 2266 O O . HIS B 1 109 ? -10.523 -27.281 -7.309 1 95.44 109 HIS B O 1
ATOM 2272 N N . GLY B 1 110 ? -8.289 -27.281 -7.789 1 94.94 110 GLY B N 1
ATOM 2273 C CA . GLY B 1 110 ? -8.344 -28.578 -8.445 1 94.94 110 GLY B CA 1
ATOM 2274 C C . GLY B 1 110 ? -8.812 -28.5 -9.891 1 94.94 110 GLY B C 1
ATOM 2275 O O . GLY B 1 110 ? -8.938 -29.516 -10.562 1 94.94 110 GLY B O 1
ATOM 2276 N N . MET B 1 111 ? -9.023 -27.328 -10.391 1 96.56 111 MET B N 1
ATOM 2277 C CA . MET B 1 111 ? -9.57 -27.156 -11.734 1 96.56 111 MET B CA 1
ATOM 2278 C C . MET B 1 111 ? -8.484 -26.734 -12.711 1 96.56 111 MET B C 1
ATOM 2280 O O . MET B 1 111 ? -8.758 -26.469 -13.883 1 96.56 111 MET B O 1
ATOM 2284 N N . GLY B 1 112 ? -7.262 -26.578 -12.297 1 97.56 112 GLY B N 1
ATOM 2285 C CA . GLY B 1 112 ? -6.141 -26.25 -13.164 1 97.56 112 GLY B CA 1
ATOM 2286 C C . GLY B 1 112 ? -5.98 -24.75 -13.383 1 97.56 112 GLY B C 1
ATOM 2287 O O . GLY B 1 112 ? -5.129 -24.328 -14.164 1 97.56 112 GLY B O 1
ATOM 2288 N N . TYR B 1 113 ? -6.754 -23.891 -12.727 1 98.38 113 TYR B N 1
ATOM 2289 C CA . TYR B 1 113 ? -6.73 -22.438 -12.93 1 98.38 113 TYR B CA 1
ATOM 2290 C C . TYR B 1 113 ? -5.41 -21.844 -12.453 1 98.38 113 TYR B C 1
ATOM 2292 O O . TYR B 1 113 ? -4.875 -20.922 -13.078 1 98.38 113 TYR B O 1
ATOM 2300 N N . ALA B 1 114 ? -4.859 -22.359 -11.367 1 98.38 114 ALA B N 1
ATOM 2301 C CA . ALA B 1 114 ? -3.596 -21.844 -10.859 1 98.38 114 ALA B CA 1
ATOM 2302 C C . ALA B 1 114 ? -2.469 -22.047 -11.859 1 98.38 114 ALA B C 1
ATOM 2304 O O . ALA B 1 114 ? -1.702 -21.125 -12.156 1 98.38 114 ALA B O 1
ATOM 2305 N N . LYS B 1 115 ? -2.432 -23.266 -12.328 1 98.31 115 LYS B N 1
ATOM 2306 C CA . LYS B 1 115 ? -1.418 -23.578 -13.328 1 98.31 115 LYS B CA 1
ATOM 2307 C C . LYS B 1 115 ? -1.57 -22.688 -14.562 1 98.31 115 LYS B C 1
ATOM 2309 O O . LYS B 1 115 ? -0.583 -22.172 -15.086 1 98.31 115 LYS B O 1
ATOM 2314 N N . GLU B 1 116 ? -2.785 -22.562 -14.984 1 98.75 116 GLU B N 1
ATOM 2315 C CA . GLU B 1 116 ? -3.094 -21.75 -16.156 1 98.75 116 GLU B CA 1
ATOM 2316 C C . GLU B 1 116 ? -2.707 -20.297 -15.953 1 98.75 116 GLU B C 1
ATOM 2318 O O . GLU B 1 116 ? -2.041 -19.703 -16.797 1 98.75 116 GLU B O 1
ATOM 2323 N N . ALA B 1 117 ? -3.047 -19.672 -14.883 1 98.81 117 ALA B N 1
ATOM 2324 C CA . ALA B 1 117 ? -2.762 -18.281 -14.578 1 98.81 117 ALA B CA 1
ATOM 2325 C C . ALA B 1 117 ? -1.267 -18.047 -14.375 1 98.81 117 ALA B C 1
ATOM 2327 O O . ALA B 1 117 ? -0.701 -17.078 -14.883 1 98.81 117 ALA B O 1
ATOM 2328 N N . LEU B 1 118 ? -0.66 -18.953 -13.609 1 98.62 118 LEU B N 1
ATOM 2329 C CA . LEU B 1 118 ? 0.769 -18.828 -13.336 1 98.62 118 LEU B CA 1
ATOM 2330 C C . LEU B 1 118 ? 1.575 -18.938 -14.633 1 98.62 118 LEU B C 1
ATOM 2332 O O . LEU B 1 118 ? 2.557 -18.203 -14.812 1 98.62 118 LEU B O 1
ATOM 2336 N N . ALA B 1 119 ? 1.166 -19.812 -15.508 1 98.81 119 ALA B N 1
ATOM 2337 C CA . ALA B 1 119 ? 1.842 -19.938 -16.797 1 98.81 119 ALA B CA 1
ATOM 2338 C C . ALA B 1 119 ? 1.816 -18.625 -17.562 1 98.81 119 ALA B C 1
ATOM 2340 O O . ALA B 1 119 ? 2.838 -18.188 -18.109 1 98.81 119 ALA B O 1
ATOM 2341 N N . ALA B 1 120 ? 0.669 -18.016 -17.625 1 98.88 120 ALA B N 1
ATOM 2342 C CA . ALA B 1 120 ? 0.521 -16.75 -18.344 1 98.88 120 ALA B CA 1
ATOM 2343 C C . ALA B 1 120 ? 1.386 -15.664 -17.719 1 98.88 120 ALA B C 1
ATOM 2345 O O . ALA B 1 120 ? 2.076 -14.93 -18.438 1 98.88 120 ALA B O 1
ATOM 2346 N N . MET B 1 121 ? 1.366 -15.57 -16.406 1 98.62 121 MET B N 1
ATOM 2347 C CA . MET B 1 121 ? 2.143 -14.562 -15.688 1 98.62 121 MET B CA 1
ATOM 2348 C C . MET B 1 121 ? 3.637 -14.773 -15.898 1 98.62 121 MET B C 1
ATOM 2350 O O . MET B 1 121 ? 4.371 -13.82 -16.172 1 98.62 121 MET B O 1
ATOM 2354 N N . LEU B 1 122 ? 4.074 -16 -15.781 1 98.69 122 LEU B N 1
ATOM 2355 C CA . LEU B 1 122 ? 5.5 -16.297 -15.875 1 98.69 122 LEU B CA 1
ATOM 2356 C C . LEU B 1 122 ? 5.996 -16.125 -17.297 1 98.69 122 LEU B C 1
ATOM 2358 O O . LEU B 1 122 ? 7.145 -15.727 -17.516 1 98.69 122 LEU B O 1
ATOM 2362 N N . GLN B 1 123 ? 5.152 -16.438 -18.266 1 98.62 123 GLN B N 1
ATOM 2363 C CA . GLN B 1 123 ? 5.516 -16.172 -19.656 1 98.62 123 GLN B CA 1
ATOM 2364 C C . GLN B 1 123 ? 5.738 -14.672 -19.875 1 98.62 123 GLN B C 1
ATOM 2366 O O . GLN B 1 123 ? 6.699 -14.281 -20.547 1 98.62 123 GLN B O 1
ATOM 2371 N N . TRP B 1 124 ? 4.855 -13.914 -19.391 1 98.56 124 TRP B N 1
ATOM 2372 C CA . TRP B 1 124 ? 5.031 -12.469 -19.469 1 98.56 124 TRP B CA 1
ATOM 2373 C C . TRP B 1 124 ? 6.336 -12.039 -18.812 1 98.56 124 TRP B C 1
ATOM 2375 O O . TRP B 1 124 ? 7.102 -11.266 -19.391 1 98.56 124 TRP B O 1
ATOM 2385 N N . ALA B 1 125 ? 6.578 -12.523 -17.594 1 98.38 125 ALA B N 1
ATOM 2386 C CA . ALA B 1 125 ? 7.773 -12.148 -16.844 1 98.38 125 ALA B CA 1
ATOM 2387 C C . ALA B 1 125 ? 9.039 -12.539 -17.594 1 98.38 125 ALA B C 1
ATOM 2389 O O . ALA B 1 125 ? 10.008 -11.773 -17.641 1 98.38 125 ALA B O 1
ATOM 2390 N N . ASP B 1 126 ? 9.008 -13.711 -18.156 1 98.25 126 ASP B N 1
ATOM 2391 C CA . ASP B 1 126 ? 10.156 -14.188 -18.922 1 98.25 126 ASP B CA 1
ATOM 2392 C C . ASP B 1 126 ? 10.453 -13.25 -20.094 1 98.25 126 ASP B C 1
ATOM 2394 O O . ASP B 1 126 ? 11.617 -12.969 -20.391 1 98.25 126 ASP B O 1
ATOM 2398 N N . ARG B 1 127 ? 9.453 -12.805 -20.703 1 97.69 127 ARG B N 1
ATOM 2399 C CA . ARG B 1 127 ? 9.602 -11.969 -21.906 1 97.69 127 ARG B CA 1
ATOM 2400 C C . ARG B 1 127 ? 9.977 -10.547 -21.531 1 97.69 127 ARG B C 1
ATOM 2402 O O . ARG B 1 127 ? 10.867 -9.945 -22.141 1 97.69 127 ARG B O 1
ATOM 2409 N N . GLU B 1 128 ? 9.328 -10.016 -20.531 1 97.56 128 GLU B N 1
ATOM 2410 C CA . GLU B 1 128 ? 9.422 -8.586 -20.25 1 97.56 128 GLU B CA 1
ATOM 2411 C C . GLU B 1 128 ? 10.562 -8.289 -19.281 1 97.56 128 GLU B C 1
ATOM 2413 O O . GLU B 1 128 ? 11.18 -7.227 -19.344 1 97.56 128 GLU B O 1
ATOM 2418 N N . LEU B 1 129 ? 10.812 -9.203 -18.328 1 96.81 129 LEU B N 1
ATOM 2419 C CA . LEU B 1 129 ? 11.828 -8.953 -17.312 1 96.81 129 LEU B CA 1
ATOM 2420 C C . LEU B 1 129 ? 13.109 -9.719 -17.625 1 96.81 129 LEU B C 1
ATOM 2422 O O . LEU B 1 129 ? 14.211 -9.188 -17.453 1 96.81 129 LEU B O 1
ATOM 2426 N N . GLY B 1 130 ? 12.961 -10.93 -17.969 1 97.06 130 GLY B N 1
ATOM 2427 C CA . GLY B 1 130 ? 14.078 -11.711 -18.484 1 97.06 130 GLY B CA 1
ATOM 2428 C C . GLY B 1 130 ? 15.055 -12.125 -17.391 1 97.06 130 GLY B C 1
ATOM 2429 O O . GLY B 1 130 ? 16.109 -12.703 -17.672 1 97.06 130 GLY B O 1
ATOM 2430 N N . GLY B 1 131 ? 14.906 -11.891 -16.094 1 97.81 131 GLY B N 1
ATOM 2431 C CA . GLY B 1 131 ? 15.789 -12.234 -14.992 1 97.81 131 GLY B CA 1
ATOM 2432 C C . GLY B 1 131 ? 15.242 -13.336 -14.109 1 97.81 131 GLY B C 1
ATOM 2433 O O . GLY B 1 131 ? 14.172 -13.875 -14.383 1 97.81 131 GLY B O 1
ATOM 2434 N N . PRO B 1 132 ? 16.031 -13.719 -13.117 1 98.44 132 PRO B N 1
ATOM 2435 C CA . PRO B 1 132 ? 15.539 -14.727 -12.172 1 98.44 132 PRO B CA 1
ATOM 2436 C C . PRO B 1 132 ? 14.352 -14.242 -11.344 1 98.44 132 PRO B C 1
ATOM 2438 O O . PRO B 1 132 ? 14.133 -13.031 -11.227 1 98.44 132 PRO B O 1
ATOM 2441 N N . LEU B 1 133 ? 13.586 -15.156 -10.914 1 98.75 133 LEU B N 1
ATOM 2442 C CA . LEU B 1 133 ? 12.477 -14.914 -10 1 98.75 133 LEU B CA 1
ATOM 2443 C C . LEU B 1 133 ? 12.664 -15.703 -8.703 1 98.75 133 LEU B C 1
ATOM 2445 O O . LEU B 1 133 ? 13.484 -16.609 -8.641 1 98.75 133 LEU B O 1
ATOM 2449 N N . CYS B 1 134 ? 11.961 -15.305 -7.719 1 98.5 134 CYS B N 1
ATOM 2450 C CA . CYS B 1 134 ? 11.945 -16.047 -6.461 1 98.5 134 CYS B CA 1
ATOM 2451 C C . CYS B 1 134 ? 10.531 -16.141 -5.91 1 98.5 134 CYS B C 1
ATOM 2453 O O . CYS B 1 134 ? 9.602 -15.555 -6.461 1 98.5 134 CYS B O 1
ATOM 2455 N N . CYS B 1 135 ? 10.352 -16.938 -4.914 1 98.19 135 CYS B N 1
ATOM 2456 C CA . CYS B 1 135 ? 9.125 -16.984 -4.121 1 98.19 135 CYS B CA 1
ATOM 2457 C C . CYS B 1 135 ? 9.383 -17.578 -2.746 1 98.19 135 CYS B C 1
ATOM 2459 O O . CYS B 1 135 ? 10.414 -18.234 -2.533 1 98.19 135 CYS B O 1
ATOM 2461 N N . ILE B 1 136 ? 8.602 -17.25 -1.853 1 97.94 136 ILE B N 1
ATOM 2462 C CA . ILE B 1 136 ? 8.617 -17.859 -0.527 1 97.94 136 ILE B CA 1
ATOM 2463 C C . ILE B 1 136 ? 7.277 -18.547 -0.26 1 97.94 136 ILE B C 1
ATOM 2465 O O . ILE B 1 136 ? 6.219 -18.016 -0.604 1 97.94 136 ILE B O 1
ATOM 2469 N N . ILE B 1 137 ? 7.32 -19.75 0.246 1 97.81 137 ILE B N 1
ATOM 2470 C CA . ILE B 1 137 ? 6.129 -20.562 0.452 1 97.81 137 ILE B CA 1
ATOM 2471 C C . ILE B 1 137 ? 6.176 -21.203 1.839 1 97.81 137 ILE B C 1
ATOM 2473 O O . ILE B 1 137 ? 7.207 -21.734 2.25 1 97.81 137 ILE B O 1
ATOM 2477 N N . ASP B 1 138 ? 5.016 -21.094 2.572 1 96.88 138 ASP B N 1
ATOM 2478 C CA . ASP B 1 138 ? 4.902 -21.828 3.83 1 96.88 138 ASP B CA 1
ATOM 2479 C C . ASP B 1 138 ? 5.266 -23.297 3.643 1 96.88 138 ASP B C 1
ATOM 2481 O O . ASP B 1 138 ? 4.824 -23.938 2.682 1 96.88 138 ASP B O 1
ATOM 2485 N N . GLU B 1 139 ? 6.016 -23.797 4.547 1 92.81 139 GLU B N 1
ATOM 2486 C CA . GLU B 1 139 ? 6.543 -25.141 4.414 1 92.81 139 GLU B CA 1
ATOM 2487 C C . GLU B 1 139 ? 5.414 -26.172 4.332 1 92.81 139 GLU B C 1
ATOM 2489 O O . GLU B 1 139 ? 5.566 -27.219 3.703 1 92.81 139 GLU B O 1
ATOM 2494 N N . GLU B 1 140 ? 4.293 -25.891 4.914 1 95 140 GLU B N 1
ATOM 2495 C CA . GLU B 1 140 ? 3.184 -26.844 4.973 1 95 140 GLU B CA 1
ATOM 2496 C C . GLU B 1 140 ? 2.303 -26.734 3.73 1 95 140 GLU B C 1
ATOM 2498 O O . GLU B 1 140 ? 1.4 -27.547 3.531 1 95 140 GLU B O 1
ATOM 2503 N N . ASN B 1 141 ? 2.486 -25.75 2.914 1 96.06 141 ASN B N 1
ATOM 2504 C CA . ASN B 1 141 ? 1.685 -25.547 1.712 1 96.06 141 ASN B CA 1
ATOM 2505 C C . ASN B 1 141 ? 2.223 -26.359 0.538 1 96.06 141 ASN B C 1
ATOM 2507 O O . ASN B 1 141 ? 2.711 -25.797 -0.442 1 96.06 141 ASN B O 1
ATOM 2511 N N . GLN B 1 142 ? 1.97 -27.625 0.587 1 96.12 142 GLN B N 1
ATOM 2512 C CA . GLN B 1 142 ? 2.545 -28.547 -0.383 1 96.12 142 GLN B CA 1
ATOM 2513 C C . GLN B 1 142 ? 1.994 -28.297 -1.783 1 96.12 142 GLN B C 1
ATOM 2515 O O . GLN B 1 142 ? 2.705 -28.453 -2.775 1 96.12 142 GLN B O 1
ATOM 2520 N N . ARG B 1 143 ? 0.786 -27.906 -1.872 1 95.5 143 ARG B N 1
ATOM 2521 C CA . ARG B 1 143 ? 0.178 -27.609 -3.166 1 95.5 143 ARG B CA 1
ATOM 2522 C C . ARG B 1 143 ? 0.927 -26.5 -3.879 1 95.5 143 ARG B C 1
ATOM 2524 O O . ARG B 1 143 ? 1.237 -26.609 -5.066 1 95.5 143 ARG B O 1
ATOM 2531 N N . SER B 1 144 ? 1.237 -25.438 -3.215 1 97.81 144 SER B N 1
ATOM 2532 C CA . SER B 1 144 ? 1.964 -24.312 -3.795 1 97.81 144 SER B CA 1
ATOM 2533 C C . SER B 1 144 ? 3.408 -24.688 -4.105 1 97.81 144 SER B C 1
ATOM 2535 O O . SER B 1 144 ? 3.969 -24.234 -5.109 1 97.81 144 SER B O 1
ATOM 2537 N N . VAL B 1 145 ? 3.98 -25.484 -3.219 1 97.88 145 VAL B N 1
ATOM 2538 C CA . VAL B 1 145 ? 5.348 -25.953 -3.436 1 97.88 145 VAL B CA 1
ATOM 2539 C C . VAL B 1 145 ? 5.43 -26.719 -4.75 1 97.88 145 VAL B C 1
ATOM 2541 O O . VAL B 1 145 ? 6.27 -26.422 -5.602 1 97.88 145 VAL B O 1
ATOM 2544 N N . HIS B 1 146 ? 4.574 -27.656 -4.918 1 97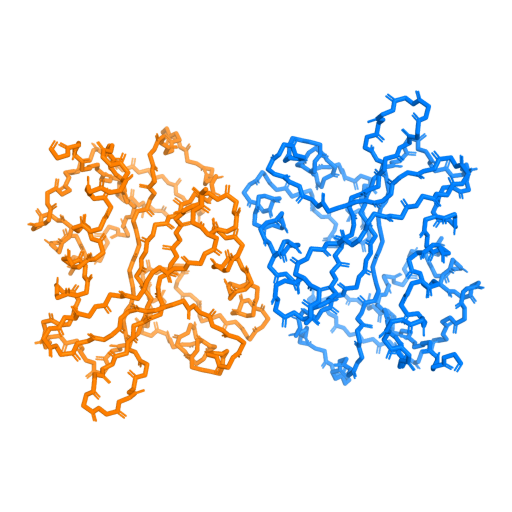.56 146 HIS B N 1
ATOM 2545 C CA . HIS B 1 146 ? 4.582 -28.484 -6.121 1 97.56 146 HIS B CA 1
ATOM 2546 C C . HIS B 1 146 ? 4.328 -27.641 -7.367 1 97.56 146 HIS B C 1
ATOM 2548 O O . HIS B 1 146 ? 4.949 -27.859 -8.406 1 97.56 146 HIS B O 1
ATOM 2554 N N . LEU B 1 147 ? 3.42 -26.719 -7.258 1 98.12 147 LEU B N 1
ATOM 2555 C CA . LEU B 1 147 ? 3.139 -25.828 -8.375 1 98.12 147 LEU B CA 1
ATOM 2556 C C . LEU B 1 147 ? 4.375 -25.016 -8.742 1 98.12 147 LEU B C 1
ATOM 2558 O O . LEU B 1 147 ? 4.711 -24.891 -9.922 1 98.12 147 LEU B O 1
ATOM 2562 N N . ALA B 1 148 ? 5.055 -24.438 -7.766 1 98.56 148 ALA B N 1
ATOM 2563 C CA . ALA B 1 148 ? 6.281 -23.688 -7.992 1 98.56 148 ALA B CA 1
ATOM 2564 C C . ALA B 1 148 ? 7.332 -24.547 -8.695 1 98.56 148 ALA B C 1
ATOM 2566 O O . ALA B 1 148 ? 7.953 -24.109 -9.664 1 98.56 148 ALA B O 1
ATOM 2567 N N . GLU B 1 149 ? 7.48 -25.734 -8.18 1 98.38 149 GLU B N 1
ATOM 2568 C CA . GLU B 1 149 ? 8.469 -26.656 -8.75 1 98.38 149 GLU B CA 1
ATOM 2569 C C . GLU B 1 149 ? 8.141 -26.984 -10.203 1 98.38 149 GLU B C 1
ATOM 2571 O O . GLU B 1 149 ? 9.039 -27.078 -11.039 1 98.38 149 GLU B O 1
ATOM 2576 N N . ARG B 1 150 ? 6.914 -27.109 -10.484 1 98.19 150 ARG B N 1
ATOM 2577 C CA . ARG B 1 150 ? 6.465 -27.406 -11.844 1 98.19 150 ARG B CA 1
ATOM 2578 C C . ARG B 1 150 ? 6.887 -26.297 -12.805 1 98.19 150 ARG B C 1
ATOM 2580 O O . ARG B 1 150 ? 7.09 -26.547 -13.992 1 98.19 150 ARG B O 1
ATOM 2587 N N . PHE B 1 151 ? 7.016 -25.094 -12.359 1 98.5 151 PHE B N 1
ATOM 2588 C CA . PHE B 1 151 ? 7.32 -23.953 -13.219 1 98.5 151 PHE B CA 1
ATOM 2589 C C . PHE B 1 151 ? 8.789 -23.547 -13.094 1 98.5 151 PHE B C 1
ATOM 2591 O O . PHE B 1 151 ? 9.172 -22.438 -13.469 1 98.5 151 PHE B O 1
ATOM 2598 N N . GLY B 1 152 ? 9.547 -24.375 -12.508 1 98.5 152 GLY B N 1
ATOM 2599 C CA . GLY B 1 152 ? 10.992 -24.203 -12.57 1 98.5 152 GLY B CA 1
ATOM 2600 C C . GLY B 1 152 ? 11.57 -23.562 -11.32 1 98.5 152 GLY B C 1
ATOM 2601 O O . GLY B 1 152 ? 12.773 -23.281 -11.258 1 98.5 152 GLY B O 1
ATOM 2602 N N . PHE B 1 153 ? 10.766 -23.344 -10.32 1 98.81 153 PHE B N 1
ATOM 2603 C CA . PHE B 1 153 ? 11.297 -22.875 -9.055 1 98.81 153 PHE B CA 1
ATOM 2604 C C . PHE B 1 153 ? 12.008 -24 -8.305 1 98.81 153 PHE B C 1
ATOM 2606 O O . PHE B 1 153 ? 11.531 -25.141 -8.281 1 98.81 153 PHE B O 1
ATOM 2613 N N . GLN B 1 154 ? 13.156 -23.625 -7.707 1 98.56 154 GLN B N 1
ATOM 2614 C CA . GLN B 1 154 ? 13.961 -24.594 -6.965 1 98.56 154 GLN B CA 1
ATOM 2615 C C . GLN B 1 154 ? 14.164 -24.141 -5.52 1 98.56 154 GLN B C 1
ATOM 2617 O O . GLN B 1 154 ? 14.492 -22.984 -5.266 1 98.56 154 GLN B O 1
ATOM 2622 N N . PHE B 1 155 ? 14.062 -25.094 -4.656 1 98.19 155 PHE B N 1
ATOM 2623 C CA . PHE B 1 155 ? 14.258 -24.828 -3.238 1 98.19 155 PHE B CA 1
ATOM 2624 C C . PHE B 1 155 ? 15.695 -24.391 -2.961 1 98.19 155 PHE B C 1
ATOM 2626 O O . PHE B 1 155 ? 16.641 -24.984 -3.492 1 98.19 155 PHE B O 1
ATOM 2633 N N . GLN B 1 156 ? 15.781 -23.375 -2.156 1 97.06 156 GLN B N 1
ATOM 2634 C CA . GLN B 1 156 ? 17.109 -22.922 -1.767 1 97.06 156 GLN B CA 1
ATOM 2635 C C . GLN B 1 156 ? 17.375 -23.203 -0.29 1 97.06 156 GLN B C 1
ATOM 2637 O O . GLN B 1 156 ? 18.25 -24 0.048 1 97.06 156 GLN B O 1
ATOM 2642 N N . HIS B 1 157 ? 16.594 -22.609 0.56 1 95.31 157 HIS B N 1
ATOM 2643 C CA . HIS B 1 157 ? 16.734 -22.797 1.999 1 95.31 157 HIS B CA 1
ATOM 2644 C C . HIS B 1 157 ? 15.477 -22.375 2.738 1 95.31 157 HIS B C 1
ATOM 2646 O O . HIS B 1 157 ? 14.562 -21.797 2.139 1 95.31 157 HIS B O 1
ATOM 2652 N N . GLU B 1 158 ? 15.508 -22.766 3.982 1 95.06 158 GLU B N 1
ATOM 2653 C CA . GLU B 1 158 ? 14.438 -22.328 4.883 1 95.06 158 GLU B CA 1
ATOM 2654 C C . GLU B 1 158 ? 14.859 -21.094 5.676 1 95.06 158 GLU B C 1
ATOM 2656 O O . GLU B 1 158 ? 16.016 -20.984 6.098 1 95.06 158 GLU B O 1
ATOM 2661 N N . VAL B 1 159 ? 13.898 -20.234 5.844 1 92.75 159 VAL B N 1
ATOM 2662 C CA . VAL B 1 159 ? 14.156 -19.047 6.66 1 92.75 159 VAL B CA 1
ATOM 2663 C C . VAL B 1 159 ? 12.953 -18.766 7.559 1 92.75 159 VAL B C 1
ATOM 2665 O O . VAL B 1 159 ? 11.852 -19.266 7.309 1 92.75 159 VAL B O 1
ATOM 2668 N N . ILE B 1 160 ? 13.219 -17.984 8.641 1 92.44 160 ILE B N 1
ATOM 2669 C CA . ILE B 1 160 ? 12.141 -17.547 9.523 1 92.44 160 ILE B CA 1
ATOM 2670 C C . ILE B 1 160 ? 11.633 -16.188 9.086 1 92.44 160 ILE B C 1
ATOM 2672 O O . ILE B 1 160 ? 12.414 -15.242 8.922 1 92.44 160 ILE B O 1
ATOM 2676 N N . TYR B 1 161 ? 10.383 -16.109 8.836 1 93 161 TYR B N 1
ATOM 2677 C CA . TYR B 1 161 ? 9.727 -14.867 8.469 1 93 161 TYR B CA 1
ATOM 2678 C C . TYR B 1 161 ? 8.531 -14.594 9.375 1 93 161 TYR B C 1
ATOM 2680 O O . TYR B 1 161 ? 7.586 -15.383 9.422 1 93 161 TYR B O 1
ATOM 2688 N N . HIS B 1 162 ? 8.531 -13.461 10.023 1 90.56 162 HIS B N 1
ATOM 2689 C CA . HIS B 1 162 ? 7.523 -13.086 11.008 1 90.56 162 HIS B CA 1
ATOM 2690 C C . HIS B 1 162 ? 7.242 -14.234 11.969 1 90.56 162 HIS B C 1
ATOM 2692 O O . HIS B 1 162 ? 6.082 -14.555 12.234 1 90.56 162 HIS B O 1
ATOM 2698 N N . GLY B 1 163 ? 8.281 -14.883 12.383 1 88.38 163 GLY B N 1
ATOM 2699 C CA . GLY B 1 163 ? 8.211 -15.891 13.43 1 88.38 163 GLY B CA 1
ATOM 2700 C C . GLY B 1 163 ? 7.859 -17.266 12.914 1 88.38 163 GLY B C 1
ATOM 2701 O O . GLY B 1 163 ? 7.824 -18.234 13.672 1 88.38 163 GLY B O 1
ATOM 2702 N N . SER B 1 164 ? 7.617 -17.422 11.609 1 90.12 164 SER B N 1
ATOM 2703 C CA . SER B 1 164 ? 7.238 -18.719 11.031 1 90.12 164 SER B CA 1
ATOM 2704 C C . SER B 1 164 ? 8.242 -19.172 9.984 1 90.12 164 SER B C 1
ATOM 2706 O O . SER B 1 164 ? 8.781 -18.344 9.234 1 90.12 164 SER B O 1
ATOM 2708 N N . PRO B 1 165 ? 8.406 -20.438 9.938 1 91.88 165 PRO B N 1
ATOM 2709 C CA . PRO B 1 165 ? 9.305 -20.938 8.898 1 91.88 165 PRO B CA 1
ATOM 2710 C C . PRO B 1 165 ? 8.695 -20.859 7.5 1 91.88 165 PRO B C 1
ATOM 2712 O O . PRO B 1 165 ? 7.523 -21.188 7.316 1 91.88 165 PRO B O 1
ATOM 2715 N N . VAL B 1 166 ? 9.539 -20.375 6.551 1 96 166 VAL B N 1
ATOM 2716 C CA . VAL B 1 166 ? 9.125 -20.359 5.152 1 96 166 VAL B CA 1
ATOM 2717 C C . VAL B 1 166 ? 10.258 -20.906 4.277 1 96 166 VAL B C 1
ATOM 2719 O O . VAL B 1 166 ? 11.43 -20.844 4.656 1 96 166 VAL B O 1
ATOM 2722 N N . ARG B 1 167 ? 9.852 -21.469 3.158 1 97 167 ARG B N 1
ATOM 2723 C CA . ARG B 1 167 ? 10.797 -21.984 2.174 1 97 167 ARG B CA 1
ATOM 2724 C C . ARG B 1 167 ? 11.023 -20.969 1.055 1 97 167 ARG B C 1
ATOM 2726 O O . ARG B 1 167 ? 10.062 -20.453 0.477 1 97 167 ARG B O 1
ATOM 2733 N N . MET B 1 168 ? 12.281 -20.734 0.803 1 97.75 168 MET B N 1
ATOM 2734 C CA . MET B 1 168 ? 12.648 -19.828 -0.283 1 97.75 168 MET B CA 1
ATOM 2735 C C . MET B 1 168 ? 13 -20.609 -1.544 1 97.75 168 MET B C 1
ATOM 2737 O O . MET B 1 168 ? 13.766 -21.578 -1.488 1 97.75 168 MET B O 1
ATOM 2741 N N . PHE B 1 169 ? 12.406 -20.188 -2.662 1 98.19 169 PHE B N 1
ATOM 2742 C CA . PHE B 1 169 ? 12.664 -20.781 -3.969 1 98.19 169 PHE B CA 1
ATOM 2743 C C . PHE B 1 169 ? 13.188 -19.75 -4.949 1 98.19 169 PHE B C 1
ATOM 2745 O O . PHE B 1 169 ? 12.852 -18.562 -4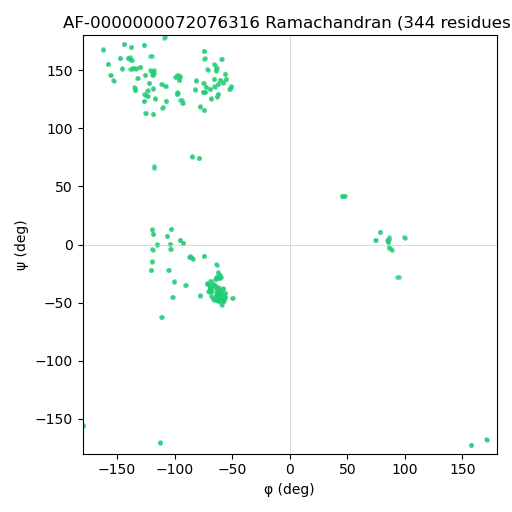.844 1 98.19 169 PHE B O 1
ATOM 2752 N N . THR B 1 170 ? 14 -20.219 -5.875 1 98.38 170 THR B N 1
ATOM 2753 C CA . THR B 1 170 ? 14.438 -19.375 -6.977 1 98.38 170 THR B CA 1
ATOM 2754 C C . THR B 1 170 ? 14.148 -20.031 -8.32 1 98.38 170 THR B C 1
ATOM 2756 O O . THR B 1 170 ? 14.086 -21.266 -8.406 1 98.38 170 THR B O 1
ATOM 2759 N N . ARG B 1 171 ? 13.844 -19.281 -9.281 1 98.62 171 ARG B N 1
ATOM 2760 C CA . ARG B 1 171 ? 13.656 -19.672 -10.672 1 98.62 171 ARG B CA 1
ATOM 2761 C C . ARG B 1 171 ? 14.656 -18.953 -11.578 1 98.62 171 ARG B C 1
ATOM 2763 O O . ARG B 1 171 ? 14.633 -17.719 -11.688 1 98.62 171 ARG B O 1
ATOM 2770 N N . PRO B 1 172 ? 15.586 -19.688 -12.164 1 97.69 172 PRO B N 1
ATOM 2771 C CA . PRO B 1 172 ? 16.578 -19.031 -13.016 1 97.69 172 PRO B CA 1
ATOM 2772 C C . PRO B 1 172 ? 15.953 -18.281 -14.188 1 97.69 172 PRO B C 1
ATOM 2774 O O . PRO B 1 172 ? 14.805 -18.547 -14.547 1 97.69 172 PRO B O 1
ATOM 2777 N N . ALA B 1 173 ? 16.75 -17.391 -14.664 1 96.62 173 ALA B N 1
ATOM 2778 C CA . ALA B 1 173 ? 16.328 -16.672 -15.875 1 96.62 173 ALA B CA 1
ATOM 2779 C C . ALA B 1 173 ? 16.031 -17.656 -17 1 96.62 173 ALA B C 1
ATOM 2781 O O . ALA B 1 173 ? 16.688 -18.688 -17.125 1 96.62 173 ALA B O 1
ATOM 2782 N N . PRO B 1 174 ? 15.062 -17.25 -17.781 1 91.94 174 PRO B N 1
ATOM 2783 C CA . PRO B 1 174 ? 14.711 -18.172 -18.875 1 91.94 174 PRO B CA 1
ATOM 2784 C C . PRO B 1 174 ? 15.844 -18.359 -19.875 1 91.94 174 PRO B C 1
ATOM 2786 O O . PRO B 1 174 ? 16.672 -17.453 -20.062 1 91.94 174 PRO B O 1
#

Nearest PDB structures (foldseek):
  6edd-assembly2_B  TM=9.117E-01  e=3.632E-13  Pseudomonas aeruginosa PAO1
  7kpp-assembly1_A  TM=9.157E-01  e=4.892E-13  Pseudomonas aeruginosa
  3juw-assembly1_B  TM=9.054E-01  e=3.224E-13  Bordetella pertussis
  2j8n-assembly1_A  TM=7.631E-01  e=7.719E-08  Pseudomonas aeruginosa
  1u6m-assembly4_D  TM=5.888E-01  e=5.731E-05  Enterococcus faecalis

Radius of gyration: 21.27 Å; Cα contacts (8 Å, |Δi|>4): 672; chains: 2; bounding box: 38×59×46 Å

Solvent-accessible surface area (backbone atoms only — not comparable to full-atom values): 18772 Å² total; per-residue (Å²): 126,44,55,58,48,68,79,43,74,59,95,58,36,36,30,27,50,70,55,78,85,45,46,66,61,49,28,55,49,44,39,30,56,79,62,16,51,68,59,88,55,53,54,39,51,60,32,57,37,50,50,47,54,25,28,38,47,13,29,11,61,71,69,44,45,28,41,26,38,30,25,35,57,90,80,63,41,78,42,37,42,42,33,34,42,85,62,63,58,85,42,83,76,60,84,89,45,49,27,48,49,72,52,55,50,74,92,52,63,94,68,56,53,66,62,54,51,48,50,54,53,50,50,47,43,46,71,75,66,47,54,46,36,25,33,71,42,38,71,83,41,55,71,60,52,52,53,39,44,73,72,54,33,38,81,72,50,76,38,64,49,97,88,37,66,28,33,34,28,37,22,72,46,116,125,45,56,58,48,67,80,43,74,59,97,59,37,35,31,27,51,71,54,76,86,45,46,67,61,49,27,54,49,46,38,31,57,79,61,16,52,68,61,87,56,53,54,40,51,61,32,55,36,50,50,48,53,25,28,38,48,13,29,10,61,72,69,44,46,28,40,25,37,30,23,35,59,89,79,64,41,79,41,36,42,41,32,33,42,84,62,64,60,86,41,81,75,58,82,88,46,49,27,47,49,74,50,55,49,73,91,54,63,93,68,57,53,66,61,55,51,49,51,55,52,48,51,49,43,45,70,76,66,45,54,46,35,25,32,72,42,36,71,83,40,55,70,60,51,54,54,40,44,73,74,53,34,38,83,72,49,76,38,64,48,96,90,38,67,28,33,34,28,39,22,72,46,116

Sequence (348 aa):
MLTQAPHLETERLVLRHFTVDDFDDLAAFWADPQVVKFIGGEPQSAEVSWSRLLRYIGHWQVLGYGYWAAFEKQSGRYIGSFGLQEAKRNLTPALDCPEAGWALIPAVHGMGYAKEALAAMLQWADRELGGPLCCIIDEENQRSVHLAERFGFQFQHEVIYHGSPVRMFTRPAPMLTQAPHLETERLVLRHFTVDDFDDLAAFWADPQVVKFIGGEPQSAEVSWSRLLRYIGHWQVLGYGYWAAFEKQSGRYIGSFGLQEAKRNLTPALDCPEAGWALIPAVHGMGYAKEALAAMLQWADRELGGPLCCIIDEENQRSVHLAERFGFQFQHEVIYHGSPVRMFTRPAP